Protein AF-A0AAD5GCU4-F1 (afdb_monomer_lite)

Radius of gyration: 44.2 Å; chains: 1; bounding box: 76×54×148 Å

Sequence (229 aa):
MEIEELKGKLQMENEEALKNVSVLQRQIDAKQKLELEIEELNGKLQRVKEEALKKVLELKSQLDAEQKLHMEIEELKGKLQGLHDMLQPGRTNIGVKRMGEIDSKALLEACKDKFDSEEAQIKALELCTLWQDKVNNPEWHPVKVVAVDGAHKEVIDENDELLKNLKAEWGNGVFDAVVTAFKEMNEYNPSGRYVTNELWNFRDNRKATLKEVISYILKTMQSLKRKRR

Secondary structure (DSSP, 8-state):
-HHHHHHHHHHHHHHHHHHHHHHHHHHHHHHHHHHHHHHHHHHHHHHHHHHHHHHHHHHHHHHHHHHHHHHHHHHHHHHHHHHHHHT-TTS-SEEEEEET---HHHHHHHHHTTS-TTHHHHHHHHHHHHHHHHHH-TT---EEEEEETTEEEEEE-TT-HHHHHHHHHHHHHHHHHHHHHHHHHHHH-TTT-S-EEEEEETTTTEEPPHHHHHHHHHHHHHHHHHHT-

Organism: Ambrosia artemisiifolia (NCBI:txid4212)

InterPro domains:
  IPR005379 Factor of DNA methylation 1-5/IDN2 , domain XH [PF03469] (97-227)
  IPR045177 Factor of DNA methylation 1-5/IDN2 [PTHR21596] (89-229)

pLDDT: mean 92.58, std 6.62, range [52.25, 98.06]

Foldseek 3Di:
DVVVVVVVVVVVVVVVVVVVVVVVVVVVVVVVVVVVVVVVVVVVVVVVVVVVVVVVVVVVVVVVVVVVVVVVVVVVVVVVVVLQVLQDPPVDQKHKDWALQFPLVLQLVLLVVPDPNVVSNVRSVVVSVVLLVLLLDLPRDQWDWDQDPNDTDTDGNPPPPVLVVCCVRRNDSRSVRSVRSSVRCCVPPNPRSGIDIFTARNVVGGGDDPVRSVVSVVVVVVVVVVVVD

Structure (mmCIF, N/CA/C/O backbone):
data_AF-A0AAD5GCU4-F1
#
_entry.id   AF-A0AAD5GCU4-F1
#
loop_
_atom_site.group_PDB
_atom_site.id
_atom_site.type_symbol
_atom_site.label_atom_id
_atom_site.label_alt_id
_atom_site.label_comp_id
_atom_site.label_asym_id
_atom_site.label_entity_id
_atom_site.label_seq_id
_atom_site.pdbx_PDB_ins_code
_atom_site.Cartn_x
_atom_site.Cartn_y
_atom_site.Cartn_z
_atom_site.occupancy
_atom_site.B_iso_or_equiv
_atom_site.auth_seq_id
_atom_site.auth_comp_id
_atom_site.auth_asym_id
_atom_site.auth_atom_id
_atom_site.pdbx_PDB_model_num
ATOM 1 N N . MET A 1 1 ? -43.039 15.535 108.898 1.00 62.81 1 MET A N 1
ATOM 2 C CA . MET A 1 1 ? -41.800 16.050 108.281 1.00 62.81 1 MET A CA 1
ATOM 3 C C . MET A 1 1 ? -41.236 15.039 107.284 1.00 62.81 1 MET A C 1
ATOM 5 O O . MET A 1 1 ? -41.194 15.355 106.111 1.00 62.81 1 MET A O 1
ATOM 9 N N . GLU A 1 2 ? -40.959 13.797 107.692 1.00 76.69 2 GLU A N 1
ATOM 10 C CA . GLU A 1 2 ? -40.376 12.742 106.830 1.00 76.69 2 GLU A CA 1
ATOM 11 C C . GLU A 1 2 ? -41.184 12.374 105.565 1.00 76.69 2 GLU A C 1
ATOM 13 O O . GLU A 1 2 ? -40.618 12.193 104.490 1.00 76.69 2 GLU A O 1
ATOM 18 N N . ILE A 1 3 ? -42.518 12.289 105.661 1.00 81.62 3 ILE A N 1
ATOM 19 C CA . ILE A 1 3 ? -43.374 11.878 104.529 1.00 81.62 3 ILE A CA 1
ATOM 20 C C . ILE A 1 3 ? -43.415 12.937 103.416 1.00 81.62 3 ILE A C 1
ATOM 22 O O . ILE A 1 3 ? -43.397 12.583 102.240 1.00 81.62 3 ILE A O 1
ATOM 26 N N . GLU A 1 4 ? -43.469 14.228 103.757 1.00 81.94 4 GLU A N 1
ATOM 27 C CA . GLU A 1 4 ? -43.470 15.309 102.756 1.00 81.94 4 GLU A CA 1
ATOM 28 C C . GLU A 1 4 ? -42.127 15.413 102.029 1.00 81.94 4 GLU A C 1
ATOM 30 O O . GLU A 1 4 ? -42.099 15.634 100.819 1.00 81.94 4 GLU A O 1
ATOM 35 N N . GLU A 1 5 ? -41.024 15.179 102.739 1.00 85.88 5 GLU A N 1
ATOM 36 C CA . GLU A 1 5 ? -39.676 15.205 102.171 1.00 85.88 5 GLU A CA 1
ATOM 37 C C . GLU A 1 5 ? -39.446 14.044 101.186 1.00 85.88 5 GLU A C 1
ATOM 39 O O . GLU A 1 5 ? -38.912 14.242 100.092 1.00 85.88 5 GLU A O 1
ATOM 44 N N . LEU A 1 6 ? -39.927 12.841 101.524 1.00 86.38 6 LEU A N 1
ATOM 45 C CA . LEU A 1 6 ? -39.941 11.691 100.612 1.00 86.38 6 LEU A CA 1
ATOM 46 C C . LEU A 1 6 ? -40.801 11.953 99.371 1.00 86.38 6 LEU A C 1
ATOM 48 O O . LEU A 1 6 ? -40.404 11.600 98.262 1.00 86.38 6 LEU A O 1
ATOM 52 N N . LYS A 1 7 ? -41.957 12.606 99.538 1.00 87.69 7 LYS A N 1
ATOM 53 C CA . LYS A 1 7 ? -42.866 12.933 98.432 1.00 87.69 7 LYS A CA 1
ATOM 54 C C . LYS A 1 7 ? -42.236 13.928 97.450 1.00 87.69 7 LYS A C 1
ATOM 56 O O . LYS A 1 7 ? -42.354 13.732 96.244 1.00 87.69 7 LYS A O 1
ATOM 61 N N . GLY A 1 8 ? -41.524 14.939 97.955 1.00 87.81 8 GLY A N 1
ATOM 62 C CA . GLY A 1 8 ? -40.783 15.902 97.133 1.00 87.81 8 GLY A CA 1
ATOM 63 C C . GLY A 1 8 ? -39.625 15.267 96.356 1.00 87.81 8 GLY A C 1
ATOM 64 O O . GLY A 1 8 ? -39.463 15.546 95.168 1.00 87.81 8 GLY A O 1
ATOM 65 N N . LYS A 1 9 ? -38.868 14.353 96.984 1.00 89.81 9 LYS A N 1
ATOM 66 C CA . LYS A 1 9 ? -37.814 13.579 96.298 1.00 89.81 9 LYS A CA 1
ATOM 67 C C . LYS A 1 9 ? -38.386 12.735 95.162 1.00 89.81 9 LYS A C 1
ATOM 69 O O . LYS A 1 9 ? -37.902 12.839 94.042 1.00 89.81 9 LYS A O 1
ATOM 74 N N . LEU A 1 10 ? -39.464 11.993 95.430 1.00 90.19 10 LEU A N 1
ATOM 75 C CA . LEU A 1 10 ? -40.140 11.162 94.428 1.00 90.19 10 LEU A CA 1
ATOM 76 C C . LEU A 1 10 ? -40.653 11.989 93.235 1.00 90.19 10 LEU A C 1
ATOM 78 O O . LEU A 1 10 ? -40.668 11.526 92.097 1.00 90.19 10 LEU A O 1
ATOM 82 N N . GLN A 1 11 ? -41.095 13.222 93.496 1.00 91.00 11 GLN A N 1
ATOM 83 C CA . GLN A 1 11 ? -41.621 14.122 92.475 1.00 91.00 11 GLN A CA 1
ATOM 84 C C . GLN A 1 11 ? -40.514 14.680 91.567 1.00 91.00 11 GLN A C 1
ATOM 86 O O . GLN A 1 11 ? -40.693 14.688 90.350 1.00 91.00 11 GLN A O 1
ATOM 91 N N . MET A 1 12 ? -39.360 15.068 92.127 1.00 90.50 12 MET A N 1
ATOM 92 C CA . MET A 1 12 ? -38.180 15.436 91.327 1.00 90.50 12 MET A CA 1
ATOM 93 C C . MET A 1 12 ? -37.668 14.261 90.492 1.00 90.50 12 MET A C 1
ATOM 95 O O . MET A 1 12 ? -37.367 14.435 89.314 1.00 90.50 12 MET A O 1
ATOM 99 N N . GLU A 1 13 ? -37.603 13.066 91.083 1.00 91.88 13 GLU A N 1
ATOM 100 C CA . GLU A 1 13 ? -37.126 11.855 90.405 1.00 91.88 13 GLU A CA 1
ATOM 101 C C . GLU A 1 13 ? -38.028 11.495 89.212 1.00 91.88 13 GLU A C 1
ATOM 103 O O . GLU A 1 13 ? -37.545 11.157 88.131 1.00 91.88 13 GLU A O 1
ATOM 108 N N . ASN A 1 14 ? -39.347 11.666 89.362 1.00 89.50 14 ASN A N 1
ATOM 109 C CA . ASN A 1 14 ? -40.302 11.513 88.265 1.00 89.50 14 ASN A CA 1
ATOM 110 C C . ASN A 1 14 ? -40.133 12.573 87.164 1.00 89.50 14 ASN A C 1
ATOM 112 O O . ASN A 1 14 ? -40.213 12.230 85.985 1.00 89.50 14 ASN A O 1
ATOM 116 N N . GLU A 1 15 ? -39.907 13.846 87.504 1.00 92.50 15 GLU A N 1
ATOM 117 C CA . GLU A 1 15 ? -39.652 14.898 86.504 1.00 92.50 15 GLU A CA 1
ATOM 118 C C . GLU A 1 15 ? -38.350 14.662 85.727 1.00 92.50 15 GLU A C 1
ATOM 120 O O . GLU A 1 15 ? -38.295 14.874 84.510 1.00 92.50 15 GLU A O 1
ATOM 125 N N . GLU A 1 16 ? -37.307 14.191 86.411 1.00 94.12 16 GLU A N 1
ATOM 126 C CA . GLU A 1 16 ? -36.032 13.827 85.796 1.00 94.12 16 GLU A CA 1
ATOM 127 C C . GLU A 1 16 ? -36.186 12.609 84.876 1.00 94.12 16 GLU A C 1
ATOM 129 O O . GLU A 1 16 ? -35.746 12.642 83.721 1.00 94.12 16 GLU A O 1
ATOM 134 N N . ALA A 1 17 ? -36.904 11.574 85.325 1.00 93.62 17 ALA A N 1
ATOM 135 C CA . ALA A 1 17 ? -37.244 10.419 84.500 1.00 93.62 17 ALA A CA 1
ATOM 136 C C . ALA A 1 17 ? -38.039 10.825 83.246 1.00 93.62 17 ALA A C 1
ATOM 138 O O . ALA A 1 17 ? -37.731 10.360 82.146 1.00 93.62 17 ALA A O 1
ATOM 139 N N . LEU A 1 18 ? -39.005 11.744 83.371 1.00 93.31 18 LEU A N 1
ATOM 140 C CA . LEU A 1 18 ? -39.799 12.236 82.241 1.00 93.31 18 LEU A CA 1
ATOM 141 C C . LEU A 1 18 ? -38.933 12.979 81.210 1.00 93.31 18 LEU A C 1
ATOM 143 O O . LEU A 1 18 ? -39.076 12.771 80.000 1.00 93.31 18 LEU A O 1
ATOM 147 N N . LYS A 1 19 ? -37.993 13.816 81.677 1.00 93.31 19 LYS A N 1
ATOM 148 C CA . LYS A 1 19 ? -37.006 14.474 80.806 1.00 93.31 19 LYS A CA 1
ATOM 149 C C . LYS A 1 19 ? -36.136 13.450 80.084 1.00 93.31 19 LYS A C 1
ATOM 151 O O . LYS A 1 19 ? -35.977 13.563 78.867 1.00 93.31 19 LYS A O 1
ATOM 156 N N . ASN A 1 20 ? -35.640 12.438 80.790 1.00 93.88 20 ASN A N 1
ATOM 157 C CA . ASN A 1 20 ? -34.807 11.387 80.203 1.00 93.88 20 ASN A CA 1
ATOM 158 C C . ASN A 1 20 ? -35.554 10.593 79.124 1.00 93.88 20 ASN A C 1
ATOM 160 O O . ASN A 1 20 ? -35.013 10.388 78.037 1.00 93.88 20 ASN A O 1
ATOM 164 N N . VAL A 1 21 ? -36.819 10.236 79.365 1.00 95.00 21 VAL A N 1
ATOM 165 C CA . VAL A 1 21 ? -37.675 9.586 78.357 1.00 95.00 21 VAL A CA 1
ATOM 166 C C . V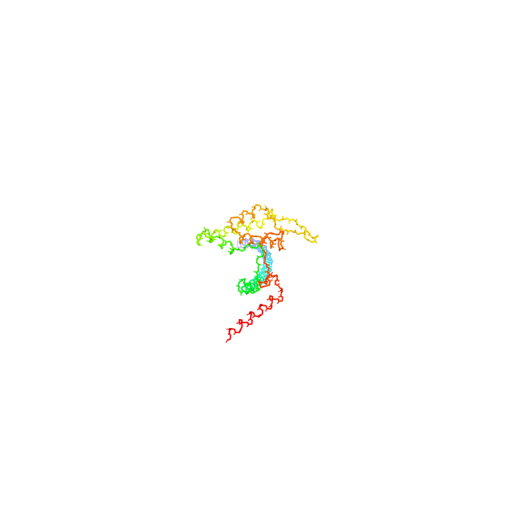AL A 1 21 ? -37.826 10.466 77.112 1.00 95.00 21 VAL A C 1
ATOM 168 O O . VAL A 1 21 ? -37.678 9.976 75.994 1.00 95.00 21 VAL A O 1
ATOM 171 N N . SER A 1 22 ? -38.039 11.777 77.280 1.00 94.25 22 SER A N 1
ATOM 172 C CA . SER A 1 22 ? -38.156 12.704 76.142 1.00 94.25 22 SER A CA 1
ATOM 173 C C . SER A 1 22 ? -36.873 12.796 75.300 1.00 94.25 22 SER A C 1
ATOM 175 O O . SER A 1 22 ? -36.939 12.897 74.073 1.00 94.25 22 SER A O 1
ATOM 177 N N . VAL A 1 23 ? -35.700 12.735 75.942 1.00 95.38 23 VAL A N 1
ATOM 178 C CA . VAL A 1 23 ? -34.394 12.759 75.266 1.00 95.38 23 VAL A CA 1
ATOM 179 C C . VAL A 1 23 ? -34.158 11.451 74.517 1.00 95.38 23 VAL A C 1
ATOM 181 O O . VAL A 1 23 ? -33.773 11.487 73.348 1.00 95.38 23 VAL A O 1
ATOM 184 N N . LEU A 1 24 ? -34.436 10.311 75.157 1.00 95.19 24 LEU A N 1
ATOM 185 C CA . LEU A 1 24 ? -34.317 8.990 74.539 1.00 95.19 24 LEU A CA 1
ATOM 186 C C . LEU A 1 24 ? -35.231 8.857 73.316 1.00 95.19 24 LEU A C 1
ATOM 188 O O . LEU A 1 24 ? -34.786 8.348 72.290 1.00 95.19 24 LEU A O 1
ATOM 192 N N . GLN A 1 25 ? -36.459 9.384 73.371 1.00 94.25 25 GLN A N 1
ATOM 193 C CA . GLN A 1 25 ? -37.363 9.372 72.218 1.00 94.25 25 GLN A CA 1
ATOM 194 C C . GLN A 1 25 ? -36.770 10.127 71.019 1.00 94.25 25 GLN A C 1
ATOM 196 O O . GLN A 1 25 ? -36.729 9.592 69.916 1.00 94.25 25 GLN A O 1
ATOM 201 N N . ARG A 1 26 ? -36.212 11.328 71.235 1.00 94.69 26 ARG A N 1
ATOM 202 C CA . ARG A 1 26 ? -35.545 12.085 70.157 1.00 94.69 26 ARG A CA 1
ATOM 203 C C . ARG A 1 26 ? -34.338 11.345 69.581 1.00 94.69 26 ARG A C 1
ATOM 205 O O . ARG A 1 26 ? -34.087 11.433 68.382 1.00 94.69 26 ARG A O 1
ATOM 212 N N . GLN A 1 27 ? -33.578 10.641 70.422 1.00 95.12 27 GLN A N 1
ATOM 213 C CA . GLN A 1 27 ? -32.449 9.824 69.968 1.00 95.12 27 GLN A CA 1
ATOM 214 C C . GLN A 1 27 ? -32.913 8.631 69.123 1.00 95.12 27 GLN A C 1
ATOM 216 O O . GLN A 1 27 ? -32.273 8.328 68.116 1.00 95.12 27 GLN A O 1
ATOM 221 N N . ILE A 1 28 ? -34.025 7.985 69.492 1.00 95.94 28 ILE A N 1
ATOM 222 C CA . ILE A 1 28 ? -34.634 6.901 68.708 1.00 95.94 28 ILE A CA 1
ATOM 223 C C . ILE A 1 28 ? -35.076 7.418 67.336 1.00 95.94 28 ILE A C 1
ATOM 225 O O . ILE A 1 28 ? -34.698 6.824 66.327 1.00 95.94 28 ILE A O 1
ATOM 229 N N . ASP A 1 29 ? -35.786 8.546 67.280 1.00 95.12 29 ASP A N 1
ATOM 230 C CA . ASP A 1 29 ? -36.262 9.124 66.016 1.00 95.12 29 ASP A CA 1
ATOM 231 C C . ASP A 1 29 ? -35.084 9.514 65.098 1.00 95.12 29 ASP A C 1
ATOM 233 O O . ASP A 1 29 ? -35.091 9.248 63.893 1.00 95.12 29 ASP A O 1
ATOM 237 N N . ALA A 1 30 ? -34.023 10.103 65.669 1.00 95.50 30 ALA A N 1
ATOM 238 C CA . ALA A 1 30 ? -32.804 10.438 64.932 1.00 95.50 30 ALA A CA 1
ATOM 239 C C . ALA A 1 30 ? -32.083 9.188 64.401 1.00 95.50 30 ALA A C 1
ATOM 241 O O . ALA A 1 30 ? -31.617 9.184 63.260 1.00 95.50 30 ALA A O 1
ATOM 242 N N . LYS A 1 31 ? -32.020 8.117 65.203 1.00 96.06 31 LYS A N 1
ATOM 243 C CA . LYS A 1 31 ? -31.438 6.833 64.797 1.00 96.06 31 LYS A CA 1
ATOM 244 C C . LYS A 1 31 ? -32.227 6.202 63.647 1.00 96.06 31 LYS A C 1
ATOM 246 O O . LYS A 1 31 ? -31.616 5.804 62.662 1.00 96.06 31 LYS A O 1
ATOM 251 N N . GLN A 1 32 ? -33.557 6.179 63.731 1.00 95.69 32 GLN A N 1
ATOM 252 C CA . GLN A 1 32 ? -34.420 5.658 62.662 1.00 95.69 32 GLN A CA 1
ATOM 253 C C . GLN A 1 32 ? -34.241 6.435 61.352 1.00 95.69 32 GLN A C 1
ATOM 255 O O . GLN A 1 32 ? -34.192 5.844 60.275 1.00 95.69 32 GLN A O 1
ATOM 260 N N . LYS A 1 33 ? -34.086 7.764 61.431 1.00 96.50 33 LYS A N 1
ATOM 261 C CA . LYS A 1 33 ? -33.810 8.591 60.250 1.00 96.50 33 LYS A CA 1
ATOM 262 C C . LYS A 1 33 ? -32.474 8.229 59.590 1.00 96.50 33 LYS A C 1
ATOM 264 O O . LYS A 1 33 ? -32.419 8.123 58.369 1.00 96.50 33 LYS A O 1
ATOM 269 N N . LEU A 1 34 ? -31.423 8.027 60.386 1.00 96.31 34 LEU A N 1
ATOM 270 C CA . LEU A 1 34 ? -30.114 7.602 59.878 1.00 96.31 34 LEU A CA 1
ATOM 271 C C . LEU A 1 34 ? -30.161 6.195 59.268 1.00 96.31 34 LEU A C 1
ATOM 273 O O . LEU A 1 34 ? -29.540 5.967 58.236 1.00 96.31 34 LEU A O 1
ATOM 277 N N . GLU A 1 35 ? -30.912 5.265 59.865 1.00 95.19 35 GLU A N 1
ATOM 278 C CA . GLU A 1 35 ? -31.098 3.912 59.319 1.00 95.19 35 GLU A CA 1
ATOM 279 C C . GLU A 1 35 ? -31.737 3.945 57.920 1.00 95.19 35 GLU A C 1
ATOM 281 O O . GLU A 1 35 ? -31.257 3.261 57.017 1.00 95.19 35 GLU A O 1
ATOM 286 N N . LEU A 1 36 ? -32.745 4.799 57.699 1.00 96.00 36 LEU A N 1
ATOM 287 C CA . LEU A 1 36 ? -33.355 4.984 56.375 1.00 96.00 36 LEU A CA 1
ATOM 288 C C . LEU A 1 36 ? -32.377 5.570 55.344 1.00 96.00 36 LEU A C 1
ATOM 290 O O . LEU A 1 36 ? -32.360 5.136 54.193 1.00 96.00 36 LEU A O 1
ATOM 294 N N . GLU A 1 37 ? -31.550 6.539 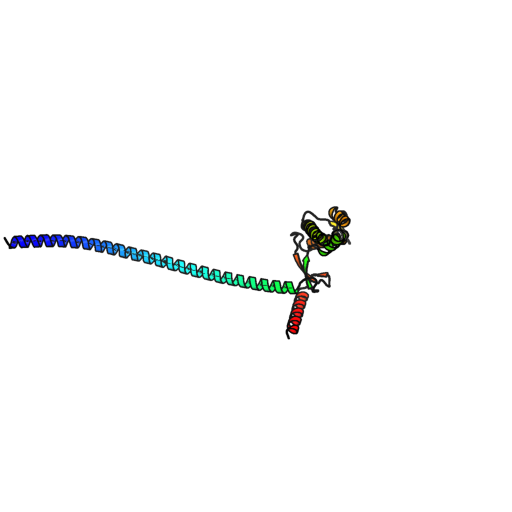55.744 1.00 96.94 37 GLU A N 1
ATOM 295 C CA . GLU A 1 37 ? -30.548 7.144 54.857 1.00 96.94 37 GLU A CA 1
ATOM 296 C C . GLU A 1 37 ? -29.444 6.141 54.480 1.00 96.94 37 GLU A C 1
ATOM 298 O O . GLU A 1 37 ? -29.016 6.089 53.324 1.00 96.94 37 GLU A O 1
ATOM 303 N N . ILE A 1 38 ? -29.033 5.283 55.422 1.00 96.69 38 ILE A N 1
ATOM 304 C CA . ILE A 1 38 ? -28.099 4.177 55.170 1.00 96.69 38 ILE A CA 1
ATOM 305 C C . ILE A 1 38 ? -28.688 3.186 54.157 1.00 96.69 38 ILE A C 1
ATOM 307 O O . ILE A 1 38 ? -27.991 2.789 53.222 1.00 96.69 38 ILE A O 1
ATOM 311 N N . GLU A 1 39 ? -29.961 2.809 54.306 1.00 96.44 39 GLU A N 1
ATOM 312 C CA . GLU A 1 39 ? -30.658 1.913 53.373 1.00 96.44 39 GLU A CA 1
ATOM 313 C C . GLU A 1 39 ? -30.690 2.507 51.951 1.00 96.44 39 GLU A C 1
ATOM 315 O O . GLU A 1 39 ? -30.355 1.835 50.970 1.00 96.44 39 GLU A O 1
ATOM 320 N N . GLU A 1 40 ? -31.015 3.801 51.831 1.00 97.00 40 GLU A N 1
ATOM 321 C CA . GLU A 1 40 ? -31.054 4.499 50.543 1.00 97.00 40 GLU A CA 1
ATOM 322 C C . GLU A 1 40 ? -29.666 4.573 49.885 1.00 97.00 40 GLU A C 1
ATOM 324 O O . GLU A 1 40 ? -29.522 4.295 48.687 1.00 97.00 40 GLU A O 1
ATOM 329 N N . LEU A 1 41 ? -28.632 4.926 50.656 1.00 97.06 41 LEU A N 1
ATOM 330 C CA . LEU A 1 41 ? -27.252 4.991 50.169 1.00 97.06 41 LEU A CA 1
ATOM 331 C C . LEU A 1 41 ? -26.737 3.616 49.737 1.00 97.06 41 LEU A C 1
ATOM 333 O O . LEU A 1 41 ? -26.110 3.515 48.680 1.00 97.06 41 LEU A O 1
ATOM 337 N N . ASN A 1 42 ? -27.050 2.557 50.486 1.00 96.38 42 ASN A N 1
ATOM 338 C CA . ASN A 1 42 ? -26.710 1.184 50.112 1.00 96.38 42 ASN A CA 1
ATOM 339 C C . ASN A 1 42 ? -27.390 0.773 48.800 1.00 96.38 42 ASN A C 1
ATOM 341 O O . ASN A 1 42 ? -26.741 0.202 47.921 1.00 96.38 42 ASN A O 1
ATOM 345 N N . GLY A 1 43 ? -28.666 1.129 48.619 1.00 97.19 43 GLY A N 1
ATOM 346 C CA . GLY A 1 43 ? -29.386 0.892 47.367 1.00 97.19 43 GLY A CA 1
ATOM 347 C C . GLY A 1 43 ? -28.757 1.619 46.174 1.00 97.19 43 GLY A C 1
ATOM 348 O O . GLY A 1 43 ? -28.581 1.027 45.106 1.00 97.19 43 GLY A O 1
ATOM 349 N N . LYS A 1 44 ? -28.364 2.888 46.348 1.00 96.94 44 LYS A N 1
ATOM 350 C CA . LYS A 1 44 ? -27.656 3.662 45.310 1.00 96.94 44 LYS A CA 1
ATOM 351 C C . LYS A 1 44 ? -26.293 3.053 44.983 1.00 96.94 44 LYS A C 1
ATOM 353 O O . LYS A 1 44 ? -25.974 2.883 43.807 1.00 96.94 44 LYS A O 1
ATOM 358 N N . LEU A 1 45 ? -25.518 2.688 46.004 1.00 96.75 45 LEU A N 1
ATOM 359 C CA . LEU A 1 45 ? -24.204 2.067 45.842 1.00 96.75 45 LEU A CA 1
ATOM 360 C C . LEU A 1 45 ? -24.297 0.750 45.062 1.00 96.75 45 LEU A C 1
ATOM 362 O O . LEU A 1 45 ? -23.490 0.508 44.163 1.00 96.75 45 LEU A O 1
ATOM 366 N N . GLN A 1 46 ? -25.304 -0.071 45.363 1.00 96.69 46 GLN A N 1
ATOM 367 C CA . GLN A 1 46 ? -25.523 -1.342 44.681 1.00 96.69 46 GLN A CA 1
ATOM 368 C C . GLN A 1 46 ? -25.841 -1.148 43.190 1.00 96.69 46 GLN A C 1
ATOM 370 O O . GLN A 1 46 ? -25.235 -1.816 42.353 1.00 96.69 46 GLN A O 1
ATOM 375 N N . ARG A 1 47 ? -26.701 -0.180 42.839 1.00 96.69 47 ARG A N 1
ATOM 376 C CA . ARG A 1 47 ? -27.006 0.145 41.429 1.00 96.69 47 ARG A CA 1
ATOM 377 C C . ARG A 1 47 ? -25.765 0.598 40.663 1.00 96.69 47 ARG A C 1
ATOM 379 O O . ARG A 1 47 ? -25.485 0.079 39.586 1.00 96.69 47 ARG A O 1
ATOM 386 N N . VAL A 1 48 ? -24.985 1.512 41.245 1.00 97.38 48 VAL A N 1
ATOM 387 C CA . VAL A 1 48 ? -23.738 2.002 40.629 1.00 97.38 48 VAL A CA 1
ATOM 388 C C . VAL A 1 48 ? -22.747 0.856 40.416 1.00 97.38 48 VAL A C 1
ATOM 390 O O . VAL A 1 48 ? -22.110 0.773 39.367 1.00 97.38 48 VAL A O 1
ATOM 393 N N . LYS A 1 49 ? -22.634 -0.061 41.383 1.00 96.88 49 LYS A N 1
ATOM 394 C CA . LYS A 1 49 ? -21.762 -1.236 41.278 1.00 96.88 49 LYS A CA 1
ATOM 395 C C . LYS A 1 49 ? -22.185 -2.171 40.141 1.00 96.88 49 LYS A C 1
ATOM 397 O O . LYS A 1 49 ? -21.324 -2.658 39.410 1.00 96.88 49 LYS A O 1
ATOM 402 N N . GLU A 1 50 ? -23.483 -2.417 39.981 1.00 97.25 50 GLU A N 1
ATOM 403 C CA . GLU A 1 50 ? -24.027 -3.268 38.915 1.00 97.25 50 GLU A CA 1
ATOM 404 C C . GLU A 1 50 ? -23.822 -2.652 37.525 1.00 97.25 50 GLU A C 1
ATOM 406 O O . GLU A 1 50 ? -23.378 -3.340 36.601 1.00 97.25 50 GLU A O 1
ATOM 411 N N . GLU A 1 51 ? -24.063 -1.348 37.381 1.00 97.31 51 GLU A N 1
ATOM 412 C CA . GLU A 1 51 ? -23.816 -0.618 36.133 1.00 97.31 51 GLU A CA 1
ATOM 413 C C . GLU A 1 51 ? -22.327 -0.592 35.768 1.00 97.31 51 GLU A C 1
ATOM 415 O O . GLU A 1 51 ? -21.962 -0.879 34.623 1.00 97.31 51 GLU A O 1
ATOM 420 N N . ALA A 1 52 ? -21.452 -0.325 36.744 1.00 97.19 52 ALA A N 1
ATOM 421 C CA . ALA A 1 52 ? -20.007 -0.355 36.547 1.00 97.19 52 ALA A CA 1
ATOM 422 C C . ALA A 1 52 ? -19.525 -1.752 36.133 1.00 97.19 52 ALA A C 1
ATOM 424 O O . ALA A 1 52 ? -18.742 -1.878 35.191 1.00 97.19 52 ALA A O 1
ATOM 425 N N . LEU A 1 53 ? -20.031 -2.812 36.777 1.00 97.62 53 LEU A N 1
ATOM 426 C CA . LEU A 1 53 ? -19.690 -4.190 36.425 1.00 97.62 53 LEU A CA 1
ATOM 427 C C . LEU A 1 53 ? -20.134 -4.529 34.999 1.00 97.62 53 LEU A C 1
ATOM 429 O O . LEU A 1 53 ? -19.350 -5.084 34.227 1.00 97.62 53 LEU A O 1
ATOM 433 N N . LYS A 1 54 ? -21.360 -4.148 34.622 1.00 97.62 54 LYS A N 1
ATOM 434 C CA . LYS A 1 54 ? -21.861 -4.325 33.254 1.00 97.62 54 LYS A CA 1
ATOM 435 C C . LYS A 1 54 ? -20.957 -3.617 32.245 1.00 97.62 54 LYS A C 1
ATOM 437 O O . LYS A 1 54 ? -20.626 -4.202 31.214 1.00 97.62 54 LYS A O 1
ATOM 442 N N . LYS A 1 55 ? -20.515 -2.393 32.555 1.00 97.75 55 LYS A N 1
ATOM 443 C CA . LYS A 1 55 ? -19.626 -1.638 31.668 1.00 97.75 55 LYS A CA 1
ATOM 444 C C . LYS A 1 55 ? -18.246 -2.276 31.540 1.00 97.75 55 LYS A C 1
ATOM 446 O O . LYS A 1 55 ? -17.717 -2.352 30.436 1.00 97.75 55 LYS A O 1
ATOM 451 N N . VAL A 1 56 ? -17.682 -2.773 32.640 1.00 97.88 56 VAL A N 1
ATOM 452 C CA . VAL A 1 56 ? -16.399 -3.493 32.629 1.00 97.88 56 VAL A CA 1
ATOM 453 C C . VAL A 1 56 ? -16.485 -4.755 31.769 1.00 97.88 56 VAL A C 1
ATOM 455 O O . VAL A 1 56 ? -15.581 -5.004 30.977 1.00 97.88 56 VAL A O 1
ATOM 458 N N . LEU A 1 57 ? -17.573 -5.524 31.872 1.00 97.62 57 LEU A N 1
ATOM 459 C CA . LEU A 1 57 ? -17.775 -6.722 31.050 1.00 97.62 57 LEU A CA 1
ATOM 460 C C . LEU A 1 57 ? -17.912 -6.387 29.559 1.00 97.62 57 LEU A C 1
ATOM 462 O O . LEU A 1 57 ? -17.323 -7.068 28.722 1.00 97.62 57 LEU A O 1
ATOM 466 N N . GLU A 1 58 ? -18.641 -5.319 29.228 1.00 97.94 58 GLU A N 1
ATOM 467 C CA . GLU A 1 58 ? -18.764 -4.839 27.849 1.00 97.94 58 GLU A CA 1
ATOM 468 C C . GLU A 1 58 ? -17.401 -4.423 27.277 1.00 97.94 58 GLU A C 1
ATOM 470 O O . GLU A 1 58 ? -17.012 -4.891 26.207 1.00 97.94 58 GLU A O 1
ATOM 475 N N . LEU A 1 59 ? -16.643 -3.603 28.013 1.00 97.94 59 LEU A N 1
ATOM 476 C CA . LEU A 1 59 ? -15.302 -3.173 27.607 1.00 97.94 59 LEU A CA 1
ATOM 477 C C . LEU A 1 59 ? -14.343 -4.357 27.467 1.00 97.94 59 LEU A C 1
ATOM 479 O O . LEU A 1 59 ? -13.549 -4.397 26.530 1.00 97.94 59 LEU A O 1
ATOM 483 N N . LYS A 1 60 ? -14.436 -5.347 28.360 1.00 97.56 60 LYS A N 1
ATOM 484 C CA . LYS A 1 60 ? -13.629 -6.565 28.274 1.00 97.56 60 LYS A CA 1
ATOM 485 C C . LYS A 1 60 ? -13.931 -7.340 26.990 1.00 97.56 60 LYS A C 1
ATOM 487 O O . LYS A 1 60 ? -13.002 -7.712 26.282 1.00 97.56 60 LYS A O 1
ATOM 492 N N . SER A 1 61 ? -15.210 -7.508 26.651 1.00 97.25 61 SER A N 1
ATOM 493 C CA . SER A 1 61 ? -15.611 -8.163 25.403 1.00 97.25 61 SER A CA 1
ATOM 494 C C . SER A 1 61 ? -15.142 -7.401 24.159 1.00 97.25 61 SER A C 1
ATOM 496 O O . SER A 1 61 ? -14.777 -8.035 23.170 1.00 97.25 61 SER A O 1
ATOM 498 N N . GLN A 1 62 ? -15.165 -6.064 24.184 1.00 97.75 62 GLN A N 1
ATOM 499 C CA . GLN A 1 62 ? -14.662 -5.237 23.080 1.00 97.75 62 GLN A CA 1
ATOM 500 C C . GLN A 1 62 ? -13.148 -5.396 22.912 1.00 97.75 62 GLN A C 1
ATOM 502 O O . GLN A 1 62 ? -12.680 -5.626 21.798 1.00 97.75 62 GLN A O 1
ATOM 507 N N . LEU A 1 63 ? -12.402 -5.357 24.018 1.00 97.62 63 LEU A N 1
ATOM 508 C CA . LEU A 1 63 ? -10.954 -5.547 24.014 1.00 97.62 63 LEU A CA 1
ATOM 509 C C . LEU A 1 63 ? -10.560 -6.929 23.475 1.00 97.62 63 LEU A C 1
ATOM 511 O O . LEU A 1 63 ? -9.634 -7.036 22.677 1.00 97.62 63 LEU A O 1
ATOM 515 N N . ASP A 1 64 ? -11.276 -7.984 23.868 1.00 97.25 64 ASP A N 1
ATOM 516 C CA . ASP A 1 64 ? -11.003 -9.342 23.385 1.00 97.25 64 ASP A CA 1
ATOM 517 C C . ASP A 1 64 ? -11.244 -9.461 21.864 1.00 97.25 64 ASP A C 1
ATOM 519 O O . ASP A 1 64 ? -10.487 -10.132 21.155 1.00 97.25 64 ASP A O 1
ATOM 523 N N . ALA A 1 65 ? -12.261 -8.771 21.331 1.00 97.44 65 ALA A N 1
ATOM 524 C CA . ALA A 1 65 ? -12.513 -8.706 19.891 1.00 97.44 65 ALA A CA 1
ATOM 525 C C . ALA A 1 65 ? -11.418 -7.926 19.142 1.00 97.44 65 ALA A C 1
ATOM 527 O O . ALA A 1 65 ? -10.956 -8.372 18.089 1.00 97.44 65 ALA A O 1
ATOM 528 N N . GLU A 1 66 ? -10.968 -6.798 19.694 1.00 97.38 66 GLU A N 1
ATOM 529 C CA . GLU A 1 66 ? -9.883 -5.990 19.129 1.00 97.38 66 GLU A CA 1
ATOM 530 C C . GLU A 1 66 ? -8.563 -6.771 19.088 1.00 97.38 66 GLU A C 1
ATOM 532 O O . GLU A 1 66 ? -7.898 -6.822 18.052 1.00 97.38 66 GLU A O 1
ATOM 537 N N . GLN A 1 67 ? -8.221 -7.466 20.177 1.00 96.88 67 GLN A N 1
ATOM 538 C CA . GLN A 1 67 ? -7.033 -8.319 20.243 1.00 96.88 67 GLN A CA 1
ATOM 539 C C . GLN A 1 67 ? -7.076 -9.444 19.206 1.00 96.88 67 GLN A C 1
ATOM 541 O O . GLN A 1 67 ? -6.062 -9.741 18.571 1.00 96.88 67 GLN A O 1
ATOM 546 N N . LYS A 1 68 ? -8.249 -10.050 18.990 1.00 97.38 68 LYS A N 1
ATOM 547 C CA . LYS A 1 68 ? -8.427 -11.079 17.961 1.00 97.38 68 LYS A CA 1
ATOM 548 C C . LYS A 1 68 ? -8.162 -10.534 16.557 1.00 97.38 68 LYS A C 1
ATOM 550 O O . LYS A 1 68 ? -7.424 -11.161 15.800 1.00 97.38 68 LYS A O 1
ATOM 555 N N . LEU A 1 69 ? -8.725 -9.371 16.231 1.00 97.44 69 LEU A N 1
ATOM 556 C CA . LEU A 1 69 ? -8.490 -8.714 14.943 1.00 97.44 69 LEU A CA 1
ATOM 557 C C . LEU A 1 69 ? -7.018 -8.331 14.767 1.00 97.44 69 LEU A C 1
ATOM 559 O O . LEU A 1 69 ? -6.456 -8.533 13.693 1.00 97.44 69 LEU A O 1
ATOM 563 N N . HIS A 1 70 ? -6.373 -7.832 15.822 1.00 96.75 70 HIS A N 1
ATOM 564 C CA . HIS A 1 70 ? -4.955 -7.489 15.784 1.00 96.75 70 HIS A CA 1
ATOM 565 C C . HIS A 1 70 ? -4.075 -8.706 15.457 1.00 96.75 70 HIS A C 1
ATOM 567 O O . HIS A 1 70 ? -3.214 -8.623 14.583 1.00 96.75 70 HIS A O 1
ATOM 573 N N . MET A 1 71 ? -4.329 -9.858 16.090 1.00 97.25 71 MET A N 1
ATOM 574 C CA . MET A 1 71 ? -3.604 -11.098 15.782 1.00 97.25 71 MET A CA 1
ATOM 575 C C . MET A 1 71 ? -3.802 -11.547 14.328 1.00 97.25 71 MET A C 1
ATOM 577 O O . MET A 1 71 ? -2.838 -11.950 13.679 1.00 97.25 71 MET A O 1
ATOM 581 N N . GLU A 1 72 ? -5.026 -11.454 13.801 1.00 97.06 72 GLU A N 1
ATOM 582 C CA . GLU A 1 72 ? -5.321 -11.811 12.408 1.00 97.06 72 GLU A CA 1
ATOM 583 C C . GLU A 1 72 ? -4.589 -10.893 11.417 1.00 97.06 72 GLU A C 1
ATOM 585 O O . GLU A 1 72 ? -4.019 -11.366 10.431 1.00 97.06 72 GLU A O 1
ATOM 590 N N . ILE A 1 73 ? -4.528 -9.589 11.707 1.00 97.56 73 ILE A N 1
ATOM 591 C CA . ILE A 1 73 ? -3.766 -8.620 10.909 1.00 97.56 73 ILE A CA 1
ATOM 592 C C . ILE A 1 73 ? -2.279 -8.982 10.887 1.00 97.56 73 ILE A C 1
ATOM 594 O O . ILE A 1 73 ? -1.677 -9.004 9.812 1.00 97.56 73 ILE A O 1
ATOM 598 N N . GLU A 1 74 ? -1.680 -9.279 12.040 1.00 96.25 74 GLU A N 1
ATOM 599 C CA . GLU A 1 74 ? -0.260 -9.644 12.111 1.00 96.25 74 GLU A CA 1
ATOM 600 C C . GLU A 1 74 ? 0.032 -10.975 11.399 1.00 96.25 74 GLU A C 1
ATOM 602 O O . GLU A 1 74 ? 1.028 -11.092 10.678 1.00 96.25 74 GLU A O 1
ATOM 607 N N . GLU A 1 75 ? -0.869 -11.956 11.491 1.00 95.88 75 GLU A N 1
ATOM 608 C CA . GLU A 1 75 ? -0.750 -13.207 10.737 1.00 95.88 75 GLU A CA 1
ATOM 609 C C . GLU A 1 75 ? -0.806 -12.964 9.218 1.00 95.88 75 GLU A C 1
ATOM 611 O O . GLU A 1 75 ? 0.012 -13.502 8.460 1.00 95.88 75 GLU A O 1
ATOM 616 N N . LEU A 1 76 ? -1.747 -12.135 8.753 1.00 96.06 76 LEU A N 1
ATOM 617 C CA . LEU A 1 76 ? -1.879 -11.783 7.338 1.00 96.06 76 LEU A CA 1
ATOM 618 C C . LEU A 1 76 ? -0.668 -10.998 6.826 1.00 96.06 76 LEU A C 1
ATOM 620 O O . LEU A 1 76 ? -0.178 -11.300 5.736 1.00 96.06 76 LEU A O 1
ATOM 624 N N . LYS A 1 77 ? -0.138 -10.055 7.613 1.00 93.12 77 LYS A N 1
ATOM 625 C CA . LYS A 1 77 ? 1.112 -9.347 7.292 1.00 93.12 77 LYS A CA 1
ATOM 626 C C . LYS A 1 77 ? 2.278 -10.320 7.133 1.00 93.12 77 LYS A C 1
ATOM 628 O O . LYS A 1 77 ? 2.999 -10.241 6.140 1.00 93.12 77 LYS A O 1
ATOM 633 N N . GLY A 1 78 ? 2.421 -11.283 8.047 1.00 93.50 78 GLY A N 1
ATOM 634 C CA . GLY A 1 78 ? 3.450 -12.321 7.950 1.00 93.50 78 GLY A CA 1
ATOM 635 C C . GLY A 1 78 ? 3.320 -13.171 6.680 1.00 93.50 78 GLY A C 1
ATOM 636 O O . GLY A 1 78 ? 4.309 -13.416 5.985 1.00 93.50 78 GLY A O 1
ATOM 637 N N . LYS A 1 79 ? 2.093 -13.575 6.319 1.00 91.00 79 LYS A N 1
ATOM 638 C CA . LYS A 1 79 ? 1.821 -14.313 5.069 1.00 91.00 79 LYS A CA 1
ATOM 639 C C . LYS A 1 79 ? 2.137 -13.480 3.825 1.00 91.00 79 LYS A C 1
ATOM 641 O O . LYS A 1 79 ? 2.738 -14.005 2.888 1.00 91.00 79 LYS A O 1
ATOM 646 N N . LEU A 1 80 ? 1.759 -12.200 3.815 1.00 88.38 80 LEU A N 1
ATOM 647 C CA . LEU A 1 80 ? 2.055 -11.275 2.718 1.00 88.38 80 LEU A CA 1
ATOM 648 C C . LEU A 1 80 ? 3.560 -11.072 2.542 1.00 88.38 80 LEU A C 1
ATOM 650 O O . LEU A 1 80 ? 4.040 -11.145 1.412 1.00 88.38 80 LEU A O 1
ATOM 654 N N . GLN A 1 81 ? 4.307 -10.904 3.636 1.00 87.88 81 GLN A N 1
ATOM 655 C CA . GLN A 1 81 ? 5.765 -10.799 3.582 1.00 87.88 81 GLN A CA 1
ATOM 656 C C . GLN A 1 81 ? 6.394 -12.072 3.005 1.00 87.88 81 GLN A C 1
ATOM 658 O O . GLN A 1 81 ? 7.210 -11.996 2.090 1.00 87.88 81 GLN A O 1
ATOM 663 N N . GLY A 1 82 ? 5.956 -13.251 3.464 1.00 87.19 82 GLY A N 1
ATOM 664 C CA . GLY A 1 82 ? 6.443 -14.524 2.931 1.00 87.19 82 GLY A CA 1
ATOM 665 C C . GLY A 1 82 ? 6.176 -14.688 1.430 1.00 87.19 82 GLY A C 1
ATOM 666 O O . GLY A 1 82 ? 7.034 -15.184 0.700 1.00 87.19 82 GLY A O 1
ATOM 667 N N . LEU A 1 83 ? 5.016 -14.236 0.943 1.00 85.62 83 LEU A N 1
ATOM 668 C CA . LEU A 1 83 ? 4.715 -14.210 -0.492 1.00 85.62 83 LEU A CA 1
ATOM 669 C C . LEU A 1 83 ? 5.591 -13.207 -1.248 1.00 85.62 83 LEU A C 1
ATOM 671 O O . LEU A 1 83 ? 6.084 -13.537 -2.326 1.00 85.62 83 LEU A O 1
ATOM 675 N N . HIS A 1 84 ? 5.801 -12.014 -0.692 1.00 84.88 84 HIS A N 1
ATOM 676 C CA . HIS A 1 84 ? 6.657 -10.992 -1.287 1.00 84.88 84 HIS A CA 1
ATOM 677 C C . HIS A 1 84 ? 8.094 -11.498 -1.463 1.00 84.88 84 HIS A C 1
ATOM 679 O O . HIS A 1 84 ? 8.645 -11.404 -2.559 1.00 84.88 84 HIS A O 1
ATOM 685 N N . ASP A 1 85 ? 8.660 -12.137 -0.437 1.00 84.62 85 ASP A N 1
ATOM 686 C CA . ASP A 1 85 ? 10.008 -12.716 -0.477 1.00 84.62 85 ASP A CA 1
ATOM 687 C C . ASP A 1 85 ? 10.141 -13.815 -1.545 1.00 84.62 85 ASP A C 1
ATOM 689 O O . ASP A 1 85 ? 11.166 -13.921 -2.222 1.00 84.62 85 ASP A O 1
ATOM 693 N N . MET A 1 86 ? 9.088 -14.619 -1.739 1.00 83.75 86 MET A N 1
ATOM 694 C CA . MET A 1 86 ? 9.040 -15.649 -2.784 1.00 83.75 86 MET A CA 1
ATOM 695 C C . MET A 1 86 ? 8.912 -15.072 -4.200 1.00 83.75 86 MET A C 1
ATOM 697 O O . MET A 1 86 ? 9.317 -15.736 -5.154 1.00 83.75 86 MET A O 1
ATOM 701 N N . LEU A 1 87 ? 8.335 -13.878 -4.341 1.00 84.94 87 LEU A N 1
ATOM 702 C CA . LEU A 1 87 ? 8.021 -13.214 -5.611 1.00 84.94 87 LEU A CA 1
ATOM 703 C C . LEU A 1 87 ? 8.958 -12.030 -5.906 1.00 84.94 87 LEU A C 1
ATOM 705 O O . LEU A 1 87 ? 8.629 -11.171 -6.728 1.00 84.94 87 LEU A O 1
ATOM 709 N N . GLN A 1 88 ? 10.125 -11.974 -5.257 1.00 78.88 88 GLN A N 1
ATOM 710 C CA . GLN A 1 88 ? 11.099 -10.910 -5.490 1.00 78.88 88 GLN A CA 1
ATOM 711 C C . GLN A 1 88 ? 11.566 -10.877 -6.961 1.00 78.88 88 GLN A C 1
ATOM 713 O O . GLN A 1 88 ? 12.009 -11.910 -7.493 1.00 78.88 88 GLN A O 1
ATOM 718 N N . PRO A 1 89 ? 11.517 -9.699 -7.615 1.00 67.69 89 PRO A N 1
ATOM 719 C CA . PRO A 1 89 ? 12.054 -9.498 -8.959 1.00 67.69 89 PRO A CA 1
ATOM 720 C C . PRO A 1 89 ? 13.545 -9.849 -9.058 1.00 67.69 89 PRO A C 1
ATOM 722 O O . PRO A 1 89 ? 14.301 -9.718 -8.098 1.00 67.69 89 PRO A O 1
ATOM 725 N N . GLY A 1 90 ? 13.981 -10.325 -10.227 1.00 68.69 90 GLY A N 1
ATOM 726 C CA . GLY A 1 90 ? 15.391 -10.639 -10.512 1.00 68.69 90 GLY A CA 1
ATOM 727 C C . GLY A 1 90 ? 15.879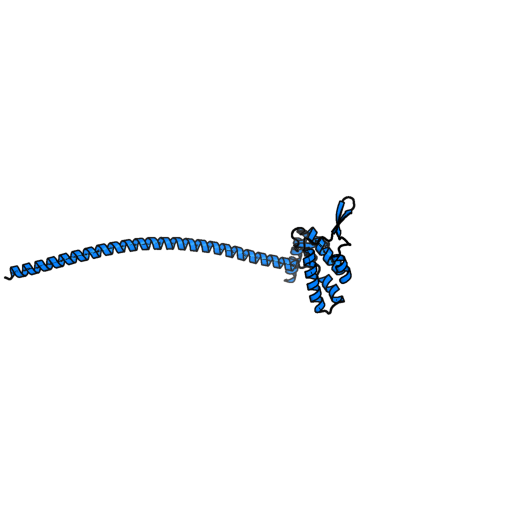 -12.011 -10.027 1.00 68.69 90 GLY A C 1
ATOM 728 O O . GLY A 1 90 ? 16.912 -12.487 -10.491 1.00 68.69 90 GLY A O 1
ATOM 729 N N . ARG A 1 91 ? 15.129 -12.694 -9.152 1.00 68.94 91 ARG A N 1
ATOM 730 C CA . ARG A 1 91 ? 15.413 -14.085 -8.736 1.00 68.94 91 ARG A CA 1
ATOM 731 C C . ARG A 1 91 ? 14.522 -15.120 -9.420 1.00 68.94 91 ARG A C 1
ATOM 733 O O . ARG A 1 91 ? 14.776 -16.320 -9.321 1.00 68.94 91 ARG A O 1
ATOM 740 N N . THR A 1 92 ? 13.442 -14.673 -10.053 1.00 78.75 92 THR A N 1
ATOM 741 C CA . THR A 1 92 ? 12.320 -15.522 -10.452 1.00 78.75 92 THR A CA 1
ATOM 742 C C . THR A 1 92 ? 11.689 -15.011 -11.751 1.00 78.75 92 THR A C 1
ATOM 744 O O . THR A 1 92 ? 11.778 -13.830 -12.076 1.00 78.75 92 THR A O 1
ATOM 747 N N . ASN A 1 93 ? 11.033 -15.901 -12.502 1.00 88.00 93 ASN A N 1
ATOM 748 C CA . ASN A 1 93 ? 10.311 -15.515 -13.722 1.00 88.00 93 ASN A CA 1
ATOM 749 C C . ASN A 1 93 ? 8.949 -14.875 -13.425 1.00 88.00 93 ASN A C 1
ATOM 751 O O . ASN A 1 93 ? 8.360 -14.279 -14.320 1.00 88.00 93 ASN A O 1
ATOM 755 N N . ILE A 1 94 ? 8.425 -15.041 -12.208 1.00 91.56 94 ILE A N 1
ATOM 756 C CA . ILE A 1 94 ? 7.134 -14.502 -11.781 1.00 91.56 94 ILE A CA 1
ATOM 757 C C . ILE A 1 94 ? 7.359 -13.725 -10.499 1.00 91.56 94 ILE A C 1
ATOM 759 O O . ILE A 1 94 ? 7.776 -14.310 -9.503 1.00 91.56 94 ILE A O 1
ATOM 763 N N . GLY A 1 95 ? 7.028 -12.442 -10.515 1.00 92.31 95 GLY A N 1
ATOM 764 C CA . GLY A 1 95 ? 7.182 -11.587 -9.349 1.00 92.31 95 GLY A CA 1
ATOM 765 C C . GLY A 1 95 ? 6.207 -10.422 -9.342 1.00 92.31 95 GLY A C 1
ATOM 766 O O . GLY A 1 95 ? 5.249 -10.399 -10.114 1.00 92.31 95 GLY A O 1
ATOM 767 N N . VAL A 1 96 ? 6.459 -9.457 -8.465 1.00 90.81 96 VAL A N 1
ATOM 768 C CA . VAL A 1 96 ? 5.700 -8.203 -8.412 1.00 90.81 96 VAL A CA 1
ATOM 769 C C . VAL A 1 96 ? 6.469 -7.124 -9.167 1.00 90.81 96 VAL A C 1
ATOM 771 O O . VAL A 1 96 ? 7.580 -6.776 -8.776 1.00 90.81 96 VAL A O 1
ATOM 774 N N . LYS A 1 97 ? 5.888 -6.594 -10.243 1.00 92.75 97 LYS A N 1
ATOM 775 C CA . LYS A 1 97 ? 6.410 -5.426 -10.959 1.00 92.75 97 LYS A CA 1
ATOM 776 C C . LYS A 1 97 ? 5.735 -4.160 -10.435 1.00 92.75 97 LYS A C 1
ATOM 778 O O . LYS A 1 97 ? 4.534 -4.161 -10.173 1.00 92.75 97 LYS A O 1
ATOM 783 N N . ARG A 1 98 ? 6.520 -3.097 -10.277 1.00 94.38 98 ARG A N 1
ATOM 784 C CA . ARG A 1 98 ? 6.059 -1.767 -9.879 1.00 94.38 98 ARG A CA 1
ATOM 785 C C . ARG A 1 98 ? 5.789 -0.945 -11.139 1.00 94.38 98 ARG A C 1
ATOM 787 O O . ARG A 1 98 ? 6.715 -0.417 -11.737 1.00 94.38 98 ARG A O 1
ATOM 794 N N . MET A 1 99 ? 4.535 -0.921 -11.581 1.00 95.75 99 MET A N 1
ATOM 795 C CA . MET A 1 99 ? 4.124 -0.289 -12.836 1.00 95.75 99 MET A CA 1
ATOM 796 C C . MET A 1 99 ? 4.176 1.226 -12.711 1.00 95.75 99 MET A C 1
ATOM 798 O O . MET A 1 99 ? 3.597 1.805 -11.785 1.00 95.75 99 MET A O 1
ATOM 802 N N . GLY A 1 100 ? 4.864 1.845 -13.663 1.00 95.75 100 GLY A N 1
ATOM 803 C CA . GLY A 1 100 ? 5.076 3.285 -13.692 1.00 95.75 100 GLY A CA 1
ATOM 804 C C . GLY A 1 100 ? 6.207 3.778 -12.793 1.00 95.75 100 GLY A C 1
ATOM 805 O O . GLY A 1 100 ? 6.367 4.986 -12.633 1.00 95.75 100 GLY A O 1
ATOM 806 N N . GLU A 1 101 ? 6.991 2.864 -12.215 1.00 97.25 101 GLU A N 1
ATOM 807 C CA . GLU A 1 101 ? 8.263 3.199 -11.580 1.00 97.25 101 GLU A CA 1
ATOM 808 C C . GLU A 1 101 ? 9.390 3.230 -12.618 1.00 97.25 101 GLU A C 1
ATOM 810 O O . GLU A 1 101 ? 9.525 2.324 -13.442 1.00 97.25 101 GLU A O 1
ATOM 815 N N . ILE A 1 102 ? 10.217 4.271 -12.564 1.00 97.50 102 ILE A N 1
ATOM 816 C CA . ILE A 1 102 ? 11.407 4.386 -13.409 1.00 97.50 102 ILE A CA 1
ATOM 817 C C . ILE A 1 102 ? 12.447 3.341 -12.992 1.00 97.50 102 ILE A C 1
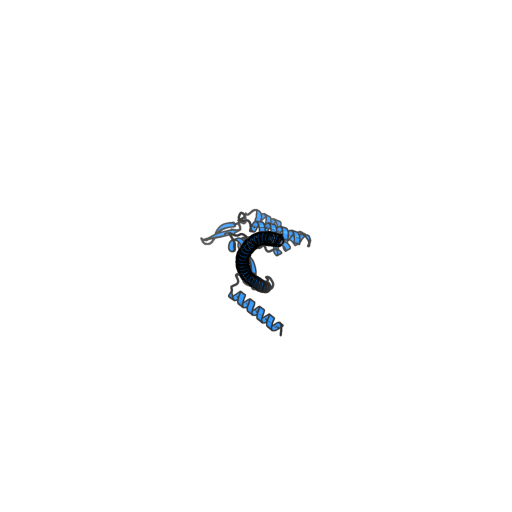ATOM 819 O O . ILE A 1 102 ? 12.783 3.211 -11.814 1.00 97.50 102 ILE A O 1
ATOM 823 N N . ASP A 1 103 ? 13.013 2.634 -13.974 1.00 93.56 103 ASP A N 1
ATOM 824 C CA . ASP A 1 103 ? 14.136 1.726 -13.740 1.00 93.56 103 ASP A CA 1
ATOM 825 C C . ASP A 1 103 ? 15.393 2.518 -13.351 1.00 93.56 103 ASP A C 1
ATOM 827 O O . ASP A 1 103 ? 16.139 3.026 -14.195 1.00 93.56 103 ASP A O 1
ATOM 831 N N . SER A 1 104 ? 15.640 2.603 -12.045 1.00 92.94 104 SER A N 1
ATOM 832 C CA . SER A 1 104 ? 16.780 3.316 -11.467 1.00 92.94 104 SER A CA 1
ATOM 833 C C . SER A 1 104 ? 18.132 2.773 -11.932 1.00 92.94 104 SER A C 1
ATOM 835 O O . SER A 1 104 ? 19.129 3.499 -11.885 1.00 92.94 104 SER A O 1
ATOM 837 N N . LYS A 1 105 ? 18.191 1.531 -12.435 1.00 93.50 105 LYS A N 1
ATOM 838 C CA . LYS A 1 105 ? 19.424 0.955 -12.973 1.00 93.50 105 LYS A CA 1
ATOM 839 C C . LYS A 1 105 ? 19.888 1.694 -14.226 1.00 93.50 105 LYS A C 1
ATOM 841 O O . LYS A 1 105 ? 21.078 1.981 -14.331 1.00 93.50 105 LYS A O 1
ATOM 846 N N . ALA A 1 106 ? 18.969 2.047 -15.125 1.00 95.31 106 ALA A N 1
ATOM 847 C CA . ALA A 1 106 ? 19.296 2.789 -16.343 1.00 95.31 106 ALA A CA 1
ATOM 848 C C . ALA A 1 106 ? 19.881 4.174 -16.020 1.00 95.31 106 ALA A C 1
ATOM 850 O O . ALA A 1 106 ? 20.830 4.626 -16.658 1.00 95.31 106 ALA A O 1
ATOM 851 N N . LEU A 1 107 ? 19.352 4.825 -14.979 1.00 95.69 107 LEU A N 1
ATOM 852 C CA . LEU A 1 107 ? 19.845 6.117 -14.505 1.00 95.69 107 LEU A CA 1
ATOM 853 C C . LEU A 1 107 ? 21.215 5.980 -13.842 1.00 95.69 107 LEU A C 1
ATOM 855 O O . LEU A 1 107 ? 22.107 6.779 -14.110 1.00 95.69 107 LEU A O 1
ATOM 859 N N . LEU A 1 108 ? 21.412 4.942 -13.027 1.00 95.88 108 LEU A N 1
ATOM 860 C CA . LEU A 1 108 ? 22.704 4.665 -12.405 1.00 95.88 108 LEU A CA 1
ATOM 861 C C . LEU A 1 108 ? 23.794 4.371 -13.441 1.00 95.88 108 LEU A C 1
ATOM 863 O O . LEU A 1 108 ? 24.922 4.829 -13.275 1.00 95.88 108 LEU A O 1
ATOM 867 N N . GLU A 1 109 ? 23.478 3.611 -14.491 1.00 95.56 109 GLU A N 1
ATOM 868 C CA . GLU A 1 109 ? 24.407 3.344 -15.593 1.00 95.56 109 GLU A CA 1
ATOM 869 C C . GLU A 1 109 ? 24.808 4.648 -16.298 1.00 95.56 109 GLU A C 1
ATOM 871 O O . GLU A 1 109 ? 26.000 4.917 -16.413 1.00 95.56 109 GLU A O 1
ATOM 876 N N . ALA A 1 110 ? 23.850 5.518 -16.634 1.00 95.38 110 ALA A N 1
ATOM 877 C CA . ALA A 1 110 ? 24.150 6.815 -17.248 1.00 95.38 110 ALA A CA 1
ATOM 878 C C . ALA A 1 110 ? 24.923 7.776 -16.321 1.00 95.38 110 ALA A C 1
ATOM 880 O O . ALA A 1 110 ? 25.763 8.550 -16.783 1.00 95.38 110 ALA A O 1
ATOM 881 N N . CYS A 1 111 ? 24.667 7.751 -15.008 1.00 95.88 111 CYS A N 1
ATOM 882 C CA . CYS A 1 111 ? 25.403 8.575 -14.046 1.00 95.88 111 CYS A CA 1
ATOM 883 C C . CYS A 1 111 ? 26.856 8.116 -13.869 1.00 95.88 111 CYS A C 1
ATOM 885 O O . CYS A 1 111 ? 27.733 8.962 -13.707 1.00 95.88 111 CYS A O 1
ATOM 887 N N . LYS A 1 112 ? 27.136 6.809 -13.940 1.00 95.69 112 LYS A N 1
ATOM 888 C CA . LYS A 1 112 ? 28.506 6.270 -13.842 1.00 95.69 112 LYS A CA 1
ATOM 889 C C . LYS A 1 112 ? 29.420 6.720 -14.980 1.00 95.69 112 LYS A C 1
ATOM 891 O O . LYS A 1 112 ? 30.630 6.762 -14.790 1.00 95.69 112 LYS A O 1
ATOM 896 N N . ASP A 1 113 ? 28.854 7.082 -16.127 1.00 94.12 113 ASP A N 1
ATOM 897 C CA . ASP A 1 113 ? 29.623 7.615 -17.254 1.00 94.12 113 ASP A CA 1
ATOM 898 C C . ASP A 1 113 ? 30.050 9.080 -17.043 1.00 94.12 113 ASP A C 1
ATOM 900 O O . ASP A 1 113 ? 30.915 9.583 -17.761 1.00 94.12 113 ASP A O 1
ATOM 904 N N . LYS A 1 114 ? 29.451 9.782 -16.069 1.00 93.75 114 LYS A N 1
ATOM 905 C CA . LYS A 1 114 ? 29.657 11.221 -15.831 1.00 93.75 114 LYS A CA 1
ATOM 906 C C . LYS A 1 114 ? 30.284 11.563 -14.483 1.00 93.75 114 LYS A C 1
ATOM 908 O O . LYS A 1 114 ? 30.930 12.602 -14.379 1.00 93.75 114 LYS A O 1
ATOM 913 N N . PHE A 1 115 ? 30.065 10.734 -13.468 1.00 95.19 115 PHE A N 1
ATOM 914 C CA . PHE A 1 115 ? 30.462 10.994 -12.085 1.00 95.19 115 PHE A CA 1
ATOM 915 C C . PHE A 1 115 ? 31.259 9.819 -11.518 1.00 95.19 115 PHE A C 1
ATOM 917 O O . PHE A 1 115 ? 31.221 8.707 -12.051 1.00 95.19 115 PHE A O 1
ATOM 924 N N . ASP A 1 116 ? 31.966 10.050 -10.412 1.00 94.62 116 ASP A N 1
ATOM 925 C CA . ASP A 1 116 ? 32.597 8.960 -9.670 1.00 94.62 116 ASP A CA 1
ATOM 926 C C . ASP A 1 116 ? 31.560 8.024 -9.019 1.00 94.62 116 ASP A C 1
ATOM 928 O O . ASP A 1 116 ? 30.357 8.271 -9.034 1.00 94.62 116 ASP A O 1
ATOM 932 N N . SER A 1 117 ? 32.009 6.898 -8.460 1.00 89.00 117 SER A N 1
ATOM 933 C CA . SER A 1 117 ? 31.096 5.845 -7.997 1.00 89.00 117 SER A CA 1
ATOM 934 C C . SER A 1 117 ? 30.198 6.237 -6.816 1.00 89.00 117 SER A C 1
ATOM 936 O O . SER A 1 117 ? 29.158 5.592 -6.642 1.00 89.00 117 SER A O 1
ATOM 938 N N . GLU A 1 118 ? 30.603 7.187 -5.972 1.00 91.12 118 GLU A N 1
ATOM 939 C CA . GLU A 1 118 ? 29.811 7.616 -4.812 1.00 91.12 118 GLU A CA 1
ATOM 940 C C . GLU A 1 118 ? 28.840 8.722 -5.238 1.00 91.12 118 GLU A C 1
ATOM 942 O O . GLU A 1 118 ? 27.635 8.628 -4.984 1.00 91.12 118 GLU A O 1
ATOM 947 N N . GLU A 1 119 ? 29.327 9.692 -6.015 1.00 94.50 119 GLU A N 1
ATOM 948 C CA . GLU A 1 119 ? 28.509 10.766 -6.572 1.00 94.50 119 GLU A CA 1
ATOM 949 C C . GLU A 1 119 ? 27.474 10.240 -7.582 1.00 94.50 119 GLU A C 1
ATOM 951 O O . GLU A 1 119 ? 26.317 10.664 -7.553 1.00 94.50 119 GLU A O 1
ATOM 956 N N . ALA A 1 120 ? 27.824 9.256 -8.417 1.00 95.31 120 ALA A N 1
ATOM 957 C CA . ALA A 1 120 ? 26.907 8.667 -9.394 1.00 95.31 120 ALA A CA 1
ATOM 958 C C . ALA A 1 120 ? 25.665 8.050 -8.739 1.00 95.31 120 ALA A C 1
ATOM 960 O O . ALA A 1 120 ? 24.580 8.119 -9.314 1.00 95.31 120 ALA A O 1
ATOM 961 N N . GLN A 1 121 ? 25.796 7.466 -7.542 1.00 93.56 121 GLN A N 1
ATOM 962 C CA . GLN A 1 121 ? 24.651 6.906 -6.815 1.00 93.56 121 GLN A CA 1
ATOM 963 C C . GLN A 1 121 ? 23.699 8.006 -6.351 1.00 93.56 121 GLN A C 1
ATOM 965 O O . GLN A 1 121 ? 22.489 7.898 -6.553 1.00 93.56 121 GLN A O 1
ATOM 970 N N . ILE A 1 122 ? 24.245 9.080 -5.776 1.00 95.44 122 ILE A N 1
ATOM 971 C CA . ILE A 1 122 ? 23.460 10.229 -5.313 1.00 95.44 122 ILE A CA 1
ATOM 972 C C . ILE A 1 122 ? 22.768 10.897 -6.507 1.00 95.44 122 ILE A C 1
ATOM 974 O O . ILE A 1 122 ? 21.554 11.098 -6.483 1.00 95.44 122 ILE A O 1
ATOM 978 N N . LYS A 1 123 ? 23.507 11.152 -7.593 1.00 96.25 123 LYS A N 1
ATOM 979 C CA . LYS A 1 123 ? 22.975 11.778 -8.812 1.00 96.25 123 LYS A CA 1
ATOM 980 C C . LYS A 1 123 ? 21.900 10.933 -9.486 1.00 96.25 123 LYS A C 1
ATOM 982 O O . LYS A 1 123 ? 20.902 11.483 -9.943 1.00 96.25 123 LYS A O 1
ATOM 987 N N . ALA A 1 124 ? 22.056 9.610 -9.502 1.00 96.25 124 ALA A N 1
ATOM 988 C CA . ALA A 1 124 ? 21.038 8.715 -10.041 1.00 96.25 124 ALA A CA 1
ATOM 989 C C . ALA A 1 124 ? 19.740 8.768 -9.223 1.00 96.25 124 ALA A C 1
ATOM 991 O O . ALA A 1 124 ? 18.659 8.796 -9.809 1.00 96.25 124 ALA A O 1
ATOM 992 N N . LEU A 1 125 ? 19.829 8.825 -7.888 1.00 95.62 125 LEU A N 1
ATOM 993 C CA . LEU A 1 125 ? 18.659 8.959 -7.012 1.00 95.62 125 LEU A CA 1
ATOM 994 C C . LEU A 1 125 ? 17.962 10.317 -7.180 1.00 95.62 125 LEU A C 1
ATOM 996 O O . LEU A 1 125 ? 16.733 10.359 -7.276 1.00 95.62 125 LEU A O 1
ATOM 1000 N N . GLU A 1 126 ? 18.728 11.409 -7.261 1.00 96.44 126 GLU A N 1
ATOM 1001 C CA . GLU A 1 126 ? 18.203 12.755 -7.540 1.00 96.44 126 GLU A CA 1
ATOM 1002 C C . GLU A 1 126 ? 17.463 12.786 -8.884 1.00 96.44 126 GLU A C 1
ATOM 1004 O O . GLU A 1 126 ? 16.313 13.224 -8.958 1.00 96.44 126 GLU A O 1
ATOM 1009 N N . LEU A 1 127 ? 18.095 12.256 -9.937 1.00 96.62 127 LEU A N 1
ATOM 1010 C CA . LEU A 1 127 ? 17.524 12.197 -11.280 1.00 96.62 127 LEU A CA 1
ATOM 1011 C C . LEU A 1 127 ? 16.270 11.314 -11.323 1.00 96.62 127 LEU A C 1
ATOM 1013 O O . LEU A 1 127 ? 15.274 11.692 -11.937 1.00 96.62 127 LEU A O 1
ATOM 1017 N N . CYS A 1 128 ? 16.295 10.162 -10.648 1.00 97.31 128 CYS A N 1
ATOM 1018 C CA . CYS A 1 128 ? 15.158 9.246 -10.588 1.00 97.31 128 CYS A CA 1
ATOM 1019 C C . CYS A 1 128 ? 13.964 9.903 -9.904 1.00 97.31 128 CYS A C 1
ATOM 1021 O O . CYS A 1 128 ? 12.853 9.826 -10.417 1.00 97.31 128 CYS A O 1
ATOM 1023 N N . THR A 1 129 ? 14.198 10.587 -8.783 1.00 97.12 129 THR A N 1
ATOM 1024 C CA . THR A 1 129 ? 13.150 11.301 -8.042 1.00 97.12 129 THR A CA 1
ATOM 1025 C C . THR A 1 129 ? 12.552 12.415 -8.897 1.00 97.12 129 THR A C 1
ATOM 1027 O O . THR A 1 129 ? 11.338 12.463 -9.080 1.00 97.12 129 THR A O 1
ATOM 1030 N N . LEU A 1 130 ? 13.405 13.245 -9.509 1.00 97.44 130 LEU A N 1
ATOM 1031 C CA . LEU A 1 130 ? 12.977 14.341 -10.378 1.00 97.44 130 LEU A CA 1
ATOM 1032 C C . LEU A 1 130 ? 12.069 13.853 -11.512 1.00 97.44 130 LEU A C 1
ATOM 1034 O O . LEU A 1 130 ? 11.012 14.432 -11.761 1.00 97.44 130 LEU A O 1
ATOM 1038 N N . TRP A 1 131 ? 12.478 12.797 -12.217 1.00 97.69 13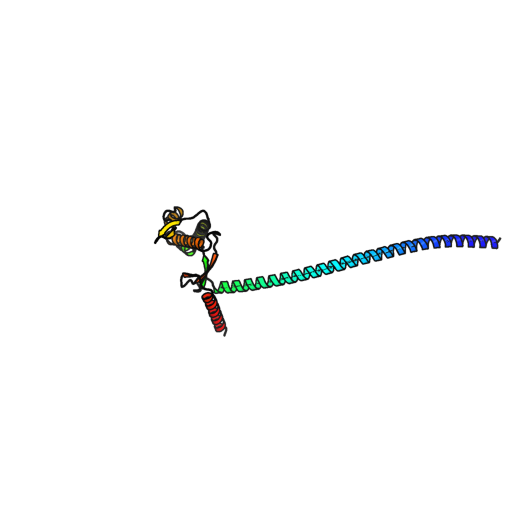1 TRP A N 1
ATOM 1039 C CA . TRP A 1 131 ? 11.699 12.279 -13.338 1.00 97.69 131 TRP A CA 1
ATOM 1040 C C . TRP A 1 131 ? 10.474 11.494 -12.897 1.00 97.69 131 TRP A C 1
ATOM 1042 O O . TRP A 1 131 ? 9.458 11.545 -13.588 1.00 97.69 131 TRP A O 1
ATOM 1052 N N . GLN A 1 132 ? 10.518 10.828 -11.744 1.00 98.06 132 GLN A N 1
ATOM 1053 C CA . GLN A 1 132 ? 9.343 10.159 -11.199 1.00 98.06 132 GLN A CA 1
ATOM 1054 C C . GLN A 1 132 ? 8.264 11.183 -10.834 1.00 98.06 132 GLN A C 1
ATOM 1056 O O . GLN A 1 132 ? 7.097 10.964 -11.150 1.00 98.06 132 GLN A O 1
ATOM 1061 N N . ASP A 1 133 ? 8.645 12.330 -10.265 1.00 97.19 133 ASP A N 1
ATOM 1062 C CA . ASP A 1 133 ? 7.722 13.438 -9.996 1.00 97.19 133 ASP A CA 1
ATOM 1063 C C . ASP A 1 133 ? 7.107 13.989 -11.286 1.00 97.19 133 ASP A C 1
ATOM 1065 O O . ASP A 1 133 ? 5.917 14.303 -11.325 1.00 97.19 133 ASP A O 1
ATOM 1069 N N . LYS A 1 134 ? 7.888 14.064 -12.374 1.00 96.50 134 LYS A N 1
ATOM 1070 C CA . LYS A 1 134 ? 7.358 14.435 -13.695 1.00 96.50 134 LYS A CA 1
ATOM 1071 C C . LYS A 1 134 ? 6.369 13.399 -14.216 1.00 96.50 134 LYS A C 1
ATOM 1073 O O . LYS A 1 134 ? 5.269 13.785 -14.591 1.00 96.50 134 LYS A O 1
ATOM 1078 N N . VAL A 1 135 ? 6.711 12.110 -14.189 1.00 96.62 135 VAL A N 1
ATOM 1079 C CA . VAL A 1 135 ? 5.823 11.005 -14.604 1.00 96.62 135 VAL A CA 1
ATOM 1080 C C . VAL A 1 135 ? 4.514 11.002 -13.804 1.00 96.62 135 VAL A C 1
ATOM 1082 O O . VAL A 1 135 ? 3.439 10.800 -14.371 1.00 96.62 135 VAL A O 1
ATOM 1085 N N . ASN A 1 136 ? 4.592 11.271 -12.501 1.00 96.00 136 ASN A N 1
ATOM 1086 C CA . ASN A 1 136 ? 3.435 11.322 -11.610 1.00 96.00 136 ASN A CA 1
ATOM 1087 C C . ASN A 1 136 ? 2.615 12.616 -11.768 1.00 96.00 136 ASN A C 1
ATOM 1089 O O . ASN A 1 136 ? 1.495 12.697 -11.269 1.00 96.00 136 ASN A O 1
ATOM 1093 N N . ASN A 1 137 ? 3.127 13.637 -12.460 1.00 95.31 137 ASN A N 1
ATOM 1094 C CA . ASN A 1 137 ? 2.401 14.882 -12.675 1.00 95.31 137 ASN A CA 1
ATOM 1095 C C . ASN A 1 137 ? 1.285 14.679 -13.724 1.00 95.31 137 ASN A C 1
ATOM 1097 O O . ASN A 1 137 ? 1.582 14.333 -14.873 1.00 95.31 137 ASN A O 1
ATOM 1101 N N . PRO A 1 138 ? 0.000 14.898 -13.382 1.00 92.44 138 PRO A N 1
ATOM 1102 C CA . PRO A 1 138 ? -1.099 14.822 -14.347 1.00 92.44 138 PRO A CA 1
ATOM 1103 C C . PRO A 1 138 ? -0.974 15.832 -15.497 1.00 92.44 138 PRO A C 1
ATOM 1105 O O . PRO A 1 138 ? -1.376 15.526 -16.614 1.00 92.44 138 PRO A O 1
ATOM 1108 N N . GLU A 1 139 ? -0.373 16.999 -15.241 1.00 92.62 139 GLU A N 1
ATOM 1109 C CA . GLU A 1 139 ? -0.230 18.080 -16.229 1.00 92.62 139 GLU A CA 1
ATOM 1110 C C . GLU A 1 139 ? 0.849 17.792 -17.282 1.00 92.62 139 GLU A C 1
ATOM 1112 O O . GLU A 1 139 ? 0.894 18.438 -18.328 1.00 92.62 139 GLU A O 1
ATOM 1117 N N . TRP A 1 140 ? 1.743 16.831 -17.023 1.00 94.88 140 TRP A N 1
ATOM 1118 C CA . TRP A 1 140 ? 2.733 16.413 -18.008 1.00 94.88 140 TRP A CA 1
ATOM 1119 C C . TRP A 1 140 ? 2.203 15.233 -18.823 1.00 94.88 140 TRP A C 1
ATOM 1121 O O . TRP A 1 140 ? 2.040 14.115 -18.326 1.00 94.88 140 TRP A O 1
ATOM 1131 N N . HIS A 1 141 ? 1.927 15.495 -20.099 1.00 92.62 141 HIS A N 1
ATOM 1132 C CA . HIS A 1 141 ? 1.343 14.528 -21.020 1.00 92.62 141 HIS A CA 1
ATOM 1133 C C . HIS A 1 141 ? 2.084 14.562 -22.371 1.00 92.62 141 HIS A C 1
ATOM 1135 O O . HIS A 1 141 ? 1.566 15.111 -23.343 1.00 92.62 141 HIS A O 1
ATOM 1141 N N . PRO A 1 142 ? 3.315 14.009 -22.443 1.00 95.94 142 PRO A N 1
ATOM 1142 C CA . PRO A 1 142 ? 4.192 14.044 -23.620 1.00 95.94 142 PRO A CA 1
ATOM 1143 C C . PRO A 1 142 ? 3.742 13.065 -24.720 1.00 95.94 142 PRO A C 1
ATOM 1145 O O . PRO A 1 142 ? 4.522 12.244 -25.211 1.00 95.94 142 PRO A O 1
ATOM 1148 N N . VAL A 1 143 ? 2.463 13.097 -25.091 1.00 95.19 143 VAL A N 1
ATOM 1149 C CA . VAL A 1 143 ? 1.891 12.254 -26.145 1.00 95.19 143 VAL A CA 1
ATOM 1150 C C . VAL A 1 143 ? 1.093 13.075 -27.140 1.00 95.19 143 VAL A C 1
ATOM 1152 O O . VAL A 1 143 ? 0.552 14.135 -26.841 1.00 95.19 143 VAL A O 1
ATOM 1155 N N . LYS A 1 144 ? 0.996 12.532 -28.347 1.00 93.94 144 LYS A N 1
ATOM 1156 C CA . LYS A 1 144 ? 0.158 13.030 -29.430 1.00 93.94 144 LYS A CA 1
ATOM 1157 C C . LYS A 1 144 ? -0.714 11.908 -29.967 1.00 93.94 144 LYS A C 1
ATOM 1159 O O . LYS A 1 144 ? -0.335 10.737 -29.941 1.00 93.94 144 LYS A O 1
ATOM 1164 N N . VAL A 1 145 ? -1.865 12.278 -30.511 1.00 93.19 145 VAL A N 1
ATOM 1165 C CA . VAL A 1 145 ? -2.782 11.334 -31.148 1.00 93.19 145 VAL A CA 1
ATOM 1166 C C . VAL A 1 145 ? -2.416 11.182 -32.621 1.00 93.19 145 VAL A C 1
ATOM 1168 O O . VAL A 1 145 ? -2.348 12.165 -33.359 1.00 93.19 145 VAL A O 1
ATOM 1171 N N . VAL A 1 146 ? -2.216 9.943 -33.064 1.00 92.38 146 VAL A N 1
ATOM 1172 C CA . VAL A 1 146 ? -1.977 9.595 -34.471 1.00 92.38 146 VAL A CA 1
ATOM 1173 C C . VAL A 1 146 ? -2.992 8.557 -34.945 1.00 92.38 146 VAL A C 1
ATOM 1175 O O . VAL A 1 146 ? -3.457 7.726 -34.165 1.00 92.38 146 VAL A O 1
ATOM 1178 N N . ALA A 1 147 ? -3.355 8.608 -36.227 1.00 91.00 147 ALA A N 1
ATOM 1179 C CA . ALA A 1 147 ? -4.209 7.600 -36.847 1.00 91.00 147 ALA A CA 1
ATOM 1180 C C . ALA A 1 147 ? -3.348 6.429 -37.350 1.00 91.00 147 ALA A C 1
ATOM 1182 O O . ALA A 1 147 ? -2.507 6.612 -38.229 1.00 91.00 147 ALA A O 1
ATOM 1183 N N . VAL A 1 148 ? -3.565 5.234 -36.799 1.00 88.81 148 VAL A N 1
ATOM 1184 C CA . VAL A 1 148 ? -2.918 3.979 -37.216 1.00 88.81 148 VAL A CA 1
ATOM 1185 C C . VAL A 1 148 ? -4.021 2.986 -37.564 1.00 88.81 148 VAL A C 1
ATOM 1187 O O . VAL A 1 148 ? -4.829 2.642 -36.704 1.00 88.81 148 VAL A O 1
ATOM 1190 N N . ASP A 1 149 ? -4.082 2.560 -38.827 1.00 84.50 149 ASP A N 1
ATOM 1191 C CA . ASP A 1 149 ? -5.095 1.626 -39.350 1.00 84.50 149 ASP A CA 1
ATOM 1192 C C . ASP A 1 149 ? -6.551 2.059 -39.074 1.00 84.50 149 ASP A C 1
ATOM 1194 O O . ASP A 1 149 ? -7.424 1.245 -38.781 1.00 84.50 149 ASP A O 1
ATOM 1198 N N . GLY A 1 150 ? -6.818 3.369 -39.128 1.00 84.88 150 GLY A N 1
ATOM 1199 C CA . GLY A 1 150 ? -8.141 3.945 -38.850 1.00 84.88 150 GLY A CA 1
ATOM 1200 C C . GLY A 1 150 ? -8.488 4.085 -37.362 1.00 84.88 150 GLY A C 1
ATOM 1201 O O . GLY A 1 150 ? -9.532 4.650 -37.043 1.00 84.88 150 GLY A O 1
ATOM 1202 N N . ALA A 1 151 ? -7.619 3.635 -36.450 1.00 89.31 151 ALA A N 1
ATOM 1203 C CA . ALA A 1 151 ? -7.753 3.842 -35.010 1.00 89.31 151 ALA A CA 1
ATOM 1204 C C . ALA A 1 151 ? -6.860 4.995 -34.523 1.00 89.31 151 ALA A C 1
ATOM 1206 O O . ALA A 1 151 ? -5.699 5.113 -34.917 1.00 89.31 151 ALA A O 1
ATOM 1207 N N . HIS A 1 152 ? -7.383 5.827 -33.624 1.00 89.50 152 HIS A N 1
ATOM 1208 C CA . HIS A 1 152 ? -6.609 6.869 -32.951 1.00 89.50 152 HIS A CA 1
ATOM 1209 C C . HIS A 1 152 ? -5.831 6.265 -31.779 1.00 89.50 152 HIS A C 1
ATOM 1211 O O . HIS A 1 152 ? -6.428 5.670 -30.882 1.00 89.50 152 HIS A O 1
ATOM 1217 N N . LYS A 1 153 ? -4.503 6.398 -31.795 1.00 89.12 153 LYS A N 1
ATOM 1218 C CA . LYS A 1 153 ? -3.612 5.923 -30.730 1.00 89.12 153 LYS A CA 1
ATOM 1219 C C . LYS A 1 153 ? -2.748 7.065 -30.218 1.00 89.12 153 LYS A C 1
ATOM 1221 O O . LYS A 1 153 ? -2.256 7.872 -31.006 1.00 89.12 153 LYS A O 1
ATOM 1226 N N . GLU A 1 154 ? -2.540 7.098 -28.909 1.00 90.62 154 GLU A N 1
ATOM 1227 C CA . GLU A 1 154 ? -1.554 7.973 -28.283 1.00 90.62 154 GLU A CA 1
ATOM 1228 C C . GLU A 1 154 ? -0.155 7.387 -28.471 1.00 90.62 154 GLU A C 1
ATOM 1230 O O . GLU A 1 154 ? 0.113 6.223 -28.159 1.00 90.62 154 GLU A O 1
ATOM 1235 N N . VAL A 1 155 ? 0.745 8.201 -29.008 1.00 93.00 155 VAL A N 1
ATOM 1236 C CA . VAL A 1 155 ? 2.169 7.891 -29.146 1.00 93.00 155 VAL A CA 1
ATOM 1237 C C . VAL A 1 155 ? 2.975 9.007 -28.506 1.00 93.00 155 VAL A C 1
ATOM 1239 O O . VAL A 1 155 ? 2.503 10.137 -28.429 1.00 93.00 155 VAL A O 1
ATOM 1242 N N . ILE A 1 156 ? 4.193 8.704 -28.062 1.00 95.25 156 ILE A N 1
ATOM 1243 C CA . ILE A 1 156 ? 5.084 9.717 -27.486 1.00 95.25 156 ILE A CA 1
ATOM 1244 C C . ILE A 1 156 ? 5.286 10.849 -28.492 1.00 95.25 156 ILE A C 1
ATOM 1246 O O . ILE A 1 156 ? 5.559 10.603 -29.673 1.00 95.25 156 ILE A O 1
ATOM 1250 N N . ASP A 1 157 ? 5.139 12.087 -28.028 1.00 94.81 157 ASP A N 1
ATOM 1251 C CA . ASP A 1 157 ? 5.480 13.236 -28.844 1.00 94.81 157 ASP A CA 1
ATOM 1252 C C . ASP A 1 157 ? 6.993 13.442 -28.833 1.00 94.81 157 ASP A C 1
ATOM 1254 O O . ASP A 1 157 ? 7.576 13.934 -27.872 1.00 94.81 157 ASP A O 1
ATOM 1258 N N . GLU A 1 158 ? 7.639 13.081 -29.939 1.00 88.38 158 GLU A N 1
ATOM 1259 C CA . GLU A 1 158 ? 9.069 13.316 -30.149 1.00 88.38 158 GLU A CA 1
ATOM 1260 C C . GLU A 1 158 ? 9.452 14.797 -30.075 1.00 88.38 158 GLU A C 1
ATOM 1262 O O . GLU A 1 158 ? 10.641 15.092 -29.981 1.00 88.38 158 GLU A O 1
ATOM 1267 N N . ASN A 1 159 ? 8.480 15.720 -30.134 1.00 92.50 159 ASN A N 1
ATOM 1268 C CA . ASN A 1 159 ? 8.706 17.149 -29.977 1.00 92.50 159 ASN A CA 1
ATOM 1269 C C . ASN A 1 159 ? 8.679 17.668 -28.540 1.00 92.50 159 ASN A C 1
ATOM 1271 O O . ASN A 1 159 ? 9.090 18.814 -28.356 1.00 92.50 159 ASN A O 1
ATOM 1275 N N . ASP A 1 160 ? 8.284 16.850 -27.560 1.00 96.88 160 ASP A N 1
ATOM 1276 C CA . ASP A 1 160 ? 8.269 17.239 -26.150 1.00 96.88 160 ASP A CA 1
ATOM 1277 C C . ASP A 1 160 ? 9.658 17.723 -25.701 1.00 96.88 160 ASP A C 1
ATOM 1279 O O . ASP A 1 160 ? 10.663 17.011 -25.808 1.00 96.88 160 ASP A O 1
ATOM 1283 N N . GLU A 1 161 ? 9.722 18.971 -25.232 1.00 96.31 161 GLU A N 1
ATOM 1284 C CA . GLU A 1 161 ? 10.986 19.632 -24.897 1.00 96.31 161 GLU A CA 1
ATOM 1285 C C . GLU A 1 161 ? 11.703 18.941 -23.735 1.00 96.31 161 GLU A C 1
ATOM 1287 O O . GLU A 1 161 ? 12.928 18.801 -23.759 1.00 96.31 161 GLU A O 1
ATOM 1292 N N . LEU A 1 162 ? 10.953 18.460 -22.737 1.00 96.38 162 LEU A N 1
ATOM 1293 C CA . LEU A 1 162 ? 11.528 17.795 -21.570 1.00 96.38 162 LEU A CA 1
ATOM 1294 C C . LEU A 1 162 ? 12.168 16.464 -21.971 1.00 96.38 162 LEU A C 1
ATOM 1296 O O . LEU A 1 162 ? 13.315 16.204 -21.608 1.00 96.38 162 LEU A O 1
ATOM 1300 N N . LEU A 1 163 ? 11.474 15.648 -22.762 1.00 96.88 163 LEU A N 1
ATOM 1301 C CA . LEU A 1 163 ? 11.998 14.383 -23.268 1.00 96.88 163 LEU A CA 1
ATOM 1302 C C . LEU A 1 163 ? 13.188 14.573 -24.219 1.00 96.88 163 LEU A C 1
ATOM 1304 O O . LEU A 1 163 ? 14.140 13.788 -24.166 1.00 96.88 163 LEU A O 1
ATOM 1308 N N . LYS A 1 164 ? 13.177 15.617 -25.061 1.00 97.19 164 LYS A N 1
ATOM 1309 C CA . LYS A 1 164 ? 14.335 15.975 -25.901 1.00 97.19 164 LYS A CA 1
ATOM 1310 C C . LYS A 1 164 ? 15.560 16.295 -25.053 1.00 97.19 164 LYS A C 1
ATOM 1312 O O . LYS A 1 164 ? 16.627 15.732 -25.302 1.00 97.19 164 LYS A O 1
ATOM 1317 N N . ASN A 1 165 ? 15.398 17.155 -24.048 1.00 96.69 165 ASN A N 1
ATOM 1318 C CA . ASN A 1 165 ? 16.487 17.544 -23.154 1.00 96.69 165 ASN A CA 1
ATOM 1319 C C . ASN A 1 165 ? 17.000 16.340 -22.357 1.00 96.69 165 ASN A C 1
ATOM 1321 O O . ASN A 1 165 ? 18.206 16.116 -22.306 1.00 96.69 165 ASN A O 1
ATOM 1325 N N . LEU A 1 166 ? 16.098 15.495 -21.842 1.00 96.44 166 LEU A N 1
ATOM 1326 C CA . LEU A 1 166 ? 16.457 14.251 -21.157 1.00 96.44 166 LEU A CA 1
ATOM 1327 C C . LEU A 1 166 ? 17.352 13.362 -22.016 1.00 96.44 166 LEU A C 1
ATOM 1329 O O . LEU A 1 166 ? 18.394 12.898 -21.561 1.00 96.44 166 LEU A O 1
ATOM 1333 N N . LYS A 1 167 ? 16.945 13.132 -23.266 1.00 96.25 167 LYS A N 1
ATOM 1334 C CA . LYS A 1 167 ? 17.669 12.271 -24.202 1.00 96.25 167 LYS A CA 1
ATOM 1335 C C . LYS A 1 167 ? 19.014 12.868 -24.605 1.00 96.25 167 LYS A C 1
ATOM 1337 O O . LYS A 1 167 ? 19.989 12.131 -24.718 1.00 96.25 167 LYS A O 1
ATOM 1342 N N . ALA A 1 168 ? 19.070 14.183 -24.815 1.00 96.44 168 ALA A N 1
ATOM 1343 C CA . ALA A 1 168 ? 20.301 14.890 -25.159 1.00 96.44 168 ALA A CA 1
ATOM 1344 C C . ALA A 1 168 ? 21.311 14.870 -24.005 1.00 96.44 168 ALA A C 1
ATOM 1346 O O . ALA A 1 168 ? 22.501 14.661 -24.229 1.00 96.44 168 ALA A O 1
ATOM 1347 N N . GLU A 1 169 ? 20.840 15.056 -22.772 1.00 95.75 169 GLU A N 1
ATOM 1348 C CA . GLU A 1 169 ? 21.702 15.081 -21.598 1.00 95.75 169 GLU A CA 1
ATOM 1349 C C . GLU A 1 169 ? 22.105 13.677 -21.143 1.00 95.75 169 GLU A C 1
ATOM 1351 O O . GLU A 1 169 ? 23.279 13.449 -20.864 1.00 95.75 169 GLU A O 1
ATOM 1356 N N . TRP A 1 170 ? 21.166 12.736 -21.042 1.00 95.62 170 TRP A N 1
ATOM 1357 C CA . TRP A 1 170 ? 21.359 11.454 -20.345 1.00 95.62 170 TRP A CA 1
ATOM 1358 C C . TRP A 1 170 ? 21.300 10.224 -21.256 1.00 95.62 170 TRP A C 1
ATOM 1360 O O . TRP A 1 170 ? 21.524 9.104 -20.800 1.00 95.62 170 TRP A O 1
ATOM 1370 N N . GLY A 1 171 ? 21.045 10.418 -22.550 1.00 95.38 171 GLY A N 1
ATOM 1371 C CA . GLY A 1 171 ? 21.061 9.358 -23.552 1.00 95.38 171 GLY A CA 1
ATOM 1372 C C . GLY A 1 171 ? 19.784 8.515 -23.614 1.00 95.38 171 GLY A C 1
ATOM 1373 O O . GLY A 1 171 ? 18.801 8.733 -22.903 1.00 95.38 171 GLY A O 1
ATOM 1374 N N . ASN A 1 172 ? 19.805 7.525 -24.513 1.00 95.81 172 ASN A N 1
ATOM 1375 C CA . ASN A 1 172 ? 18.636 6.697 -24.829 1.00 95.81 172 ASN A CA 1
ATOM 1376 C C . ASN A 1 172 ? 18.184 5.825 -23.654 1.00 95.81 172 ASN A C 1
ATOM 1378 O O . ASN A 1 172 ? 16.987 5.673 -23.462 1.00 95.81 172 ASN A O 1
ATOM 1382 N N . GLY A 1 173 ? 19.112 5.292 -22.851 1.00 95.94 173 GLY A N 1
ATOM 1383 C CA . GLY A 1 173 ? 18.764 4.392 -21.745 1.00 95.94 173 GLY A CA 1
ATOM 1384 C C . GLY A 1 173 ? 17.855 5.055 -20.708 1.00 95.94 173 GLY A C 1
ATOM 1385 O O . GLY A 1 173 ? 16.830 4.491 -20.330 1.00 95.94 173 GLY A O 1
ATOM 1386 N N . VAL A 1 174 ? 18.181 6.287 -20.302 1.00 96.88 174 VAL A N 1
ATOM 1387 C CA . VAL A 1 174 ? 17.352 7.060 -19.364 1.00 96.88 174 VAL A CA 1
ATOM 1388 C C . VAL A 1 174 ? 16.039 7.492 -20.012 1.00 96.88 174 VAL A C 1
ATOM 1390 O O . VAL A 1 174 ? 14.984 7.369 -19.392 1.00 96.88 174 VAL A O 1
ATOM 1393 N N . PHE A 1 175 ? 16.082 7.945 -21.268 1.00 97.19 175 PHE A N 1
ATOM 1394 C CA . PHE A 1 175 ? 14.876 8.287 -22.025 1.00 97.19 175 PHE A CA 1
ATOM 1395 C C . PHE A 1 175 ? 13.892 7.105 -22.099 1.00 97.19 175 PHE A C 1
ATOM 1397 O O . PHE A 1 175 ? 12.715 7.268 -21.777 1.00 97.19 175 PHE A O 1
ATOM 1404 N N . ASP A 1 176 ? 14.368 5.911 -22.460 1.00 97.31 176 ASP A N 1
ATOM 1405 C CA . ASP A 1 176 ? 13.540 4.711 -22.599 1.00 97.31 176 ASP A CA 1
ATOM 1406 C C . ASP A 1 176 ? 12.957 4.271 -21.249 1.00 97.31 176 ASP A C 1
ATOM 1408 O O . ASP A 1 176 ? 11.786 3.886 -21.184 1.00 97.31 176 ASP A O 1
ATOM 1412 N N . ALA A 1 177 ? 13.730 4.383 -20.161 1.00 97.50 177 ALA A N 1
ATOM 1413 C CA . ALA A 1 177 ? 13.260 4.088 -18.808 1.00 97.50 177 ALA A CA 1
ATOM 1414 C C . ALA A 1 177 ? 12.116 5.024 -18.379 1.00 97.50 177 ALA A C 1
ATOM 1416 O O . ALA A 1 177 ? 11.077 4.554 -17.909 1.00 97.50 177 ALA A O 1
ATOM 1417 N N . VAL A 1 178 ? 12.262 6.336 -18.603 1.00 97.69 178 VAL A N 1
ATOM 1418 C CA . VAL A 1 178 ? 11.228 7.335 -18.278 1.00 97.69 178 VAL A CA 1
ATOM 1419 C C . VAL A 1 178 ? 9.980 7.153 -19.142 1.00 97.69 178 VAL A C 1
ATOM 1421 O O . VAL A 1 178 ? 8.865 7.154 -18.624 1.00 97.69 178 VAL A O 1
ATOM 1424 N N . VAL A 1 179 ? 10.143 6.945 -20.451 1.00 97.19 179 VAL A N 1
ATOM 1425 C CA . VAL A 1 179 ? 9.019 6.719 -21.374 1.00 97.19 179 VAL A CA 1
ATOM 1426 C C . VAL A 1 179 ? 8.266 5.432 -21.038 1.00 97.19 179 VAL A C 1
ATOM 1428 O O . VAL A 1 179 ? 7.037 5.401 -21.121 1.00 97.19 179 VAL A O 1
ATOM 1431 N N . THR A 1 180 ? 8.981 4.371 -20.659 1.00 96.69 180 THR A N 1
ATOM 1432 C CA . THR A 1 180 ? 8.365 3.108 -20.232 1.00 96.69 180 THR A CA 1
ATOM 1433 C C . THR A 1 180 ? 7.540 3.319 -18.969 1.00 96.69 180 THR A C 1
ATOM 1435 O O . THR A 1 180 ? 6.360 2.974 -18.965 1.00 96.69 180 THR A O 1
ATOM 1438 N N . ALA A 1 181 ? 8.108 3.968 -17.948 1.00 97.31 181 ALA A N 1
ATOM 1439 C CA . ALA A 1 181 ? 7.385 4.299 -16.722 1.00 97.31 181 ALA A CA 1
ATOM 1440 C C . ALA A 1 181 ? 6.149 5.171 -17.004 1.00 97.31 181 ALA A C 1
ATOM 1442 O O . ALA A 1 181 ? 5.060 4.891 -16.513 1.00 97.31 181 ALA A O 1
ATOM 1443 N N . PHE A 1 182 ? 6.264 6.182 -17.866 1.00 96.81 182 PHE A N 1
ATOM 1444 C CA . PHE A 1 182 ? 5.124 7.012 -18.252 1.00 96.81 182 PHE A CA 1
ATOM 1445 C C . PHE A 1 182 ? 3.999 6.207 -18.927 1.00 96.81 182 PHE A C 1
ATOM 1447 O O . PHE A 1 182 ? 2.828 6.347 -18.571 1.00 96.81 182 PHE A O 1
ATOM 1454 N N . LYS A 1 183 ? 4.340 5.329 -19.879 1.00 95.38 183 LYS A N 1
ATOM 1455 C CA . LYS A 1 183 ? 3.357 4.469 -20.560 1.00 95.38 183 LYS A CA 1
ATOM 1456 C C . LYS A 1 183 ? 2.668 3.518 -19.588 1.00 95.38 183 LYS A C 1
ATOM 1458 O O . LYS A 1 183 ? 1.448 3.395 -19.624 1.00 95.38 183 LYS A O 1
ATOM 1463 N N . GLU A 1 184 ? 3.433 2.889 -18.701 1.00 96.19 184 GLU A N 1
ATOM 1464 C CA . GLU A 1 184 ? 2.883 2.025 -17.657 1.00 96.19 184 GLU A CA 1
ATOM 1465 C C . GLU A 1 184 ? 1.979 2.804 -16.694 1.00 96.19 184 GLU A C 1
ATOM 1467 O O . GLU A 1 184 ? 0.905 2.328 -16.339 1.00 96.19 184 GLU A O 1
ATOM 1472 N N . MET A 1 185 ? 2.355 4.027 -16.313 1.00 95.56 185 MET A N 1
ATOM 1473 C CA . MET A 1 185 ? 1.520 4.884 -15.472 1.00 95.56 185 MET A CA 1
ATOM 1474 C C . MET A 1 185 ? 0.165 5.175 -16.137 1.00 95.56 185 MET A C 1
ATOM 1476 O O . MET A 1 185 ? -0.874 5.066 -15.487 1.00 95.56 185 MET A O 1
ATOM 1480 N N . ASN A 1 186 ? 0.156 5.479 -17.439 1.00 93.19 186 ASN A N 1
ATOM 1481 C CA . ASN A 1 186 ? -1.079 5.710 -18.195 1.00 93.19 186 ASN A CA 1
ATOM 1482 C C . ASN A 1 186 ? -1.926 4.443 -18.378 1.00 93.19 186 ASN A C 1
ATOM 1484 O O . ASN A 1 186 ? -3.150 4.530 -18.393 1.00 93.19 186 ASN A O 1
ATOM 1488 N N . GLU A 1 187 ? -1.303 3.276 -18.538 1.00 93.31 187 GLU A N 1
ATOM 1489 C CA . GLU A 1 187 ? -2.031 2.016 -18.732 1.00 93.31 187 GLU A CA 1
ATOM 1490 C C . GLU A 1 187 ? -2.643 1.502 -17.419 1.00 93.31 187 GLU A C 1
ATOM 1492 O O . GLU A 1 187 ? -3.788 1.049 -17.410 1.00 93.31 187 GLU A O 1
ATOM 1497 N N . TYR A 1 188 ? -1.907 1.590 -16.306 1.00 94.50 188 TYR A N 1
ATOM 1498 C CA . TYR A 1 188 ? -2.283 0.929 -15.051 1.00 94.50 188 TYR A CA 1
ATOM 1499 C C . TYR A 1 188 ? -2.907 1.866 -14.015 1.00 94.50 188 TYR A C 1
ATOM 1501 O O . TYR A 1 188 ? -3.725 1.418 -13.212 1.00 94.50 188 TYR A O 1
ATOM 1509 N N . ASN A 1 189 ? -2.552 3.154 -14.006 1.00 94.44 189 ASN A N 1
ATOM 1510 C CA . ASN A 1 189 ? -3.104 4.118 -13.052 1.00 94.44 189 ASN A CA 1
ATOM 1511 C C . ASN A 1 189 ? -3.209 5.548 -13.624 1.00 94.44 189 ASN A C 1
ATOM 1513 O O . ASN A 1 189 ? -2.667 6.494 -13.036 1.00 94.44 189 ASN A O 1
ATOM 1517 N N . PRO A 1 190 ? -3.927 5.743 -14.749 1.00 91.56 190 PRO A N 1
ATOM 1518 C CA . PRO A 1 190 ? -3.969 7.028 -15.445 1.00 91.56 190 PRO A CA 1
AT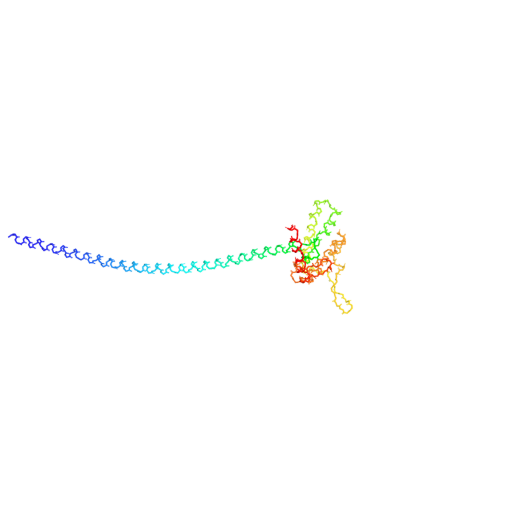OM 1519 C C . PRO A 1 190 ? -4.529 8.162 -14.582 1.00 91.56 190 PRO A C 1
ATOM 1521 O O . PRO A 1 190 ? -4.057 9.290 -14.678 1.00 91.56 190 PRO A O 1
ATOM 1524 N N . SER A 1 191 ? -5.517 7.878 -13.728 1.00 89.50 191 SER A N 1
ATOM 1525 C CA . SER A 1 191 ? -6.142 8.892 -12.871 1.00 89.50 191 SER A CA 1
ATOM 1526 C C . SER A 1 191 ? -5.397 9.114 -11.557 1.00 89.50 191 SER A C 1
ATOM 1528 O O . SER A 1 191 ? -5.355 10.240 -11.072 1.00 89.50 191 SER A O 1
ATOM 1530 N N . GLY A 1 192 ? -4.840 8.058 -10.953 1.00 91.88 192 GLY A N 1
ATOM 1531 C CA . GLY A 1 192 ? -4.187 8.159 -9.647 1.00 91.88 192 GLY A CA 1
ATOM 1532 C C . GLY A 1 192 ? -2.747 8.659 -9.720 1.00 91.88 192 GLY A C 1
ATOM 1533 O O . GLY A 1 192 ? -2.295 9.301 -8.778 1.00 91.88 192 GLY A O 1
ATOM 1534 N N . ARG A 1 193 ? -2.037 8.385 -10.823 1.00 91.75 193 ARG A N 1
ATOM 1535 C CA . ARG A 1 193 ? -0.651 8.825 -11.064 1.00 91.75 193 ARG A CA 1
ATOM 1536 C C . ARG A 1 193 ? 0.347 8.447 -9.961 1.00 91.75 193 ARG A C 1
ATOM 1538 O O . ARG A 1 193 ? 1.307 9.161 -9.693 1.00 91.75 193 ARG A O 1
ATOM 1545 N N . TYR A 1 194 ? 0.129 7.296 -9.334 1.00 92.94 194 TYR A N 1
ATOM 1546 C CA . TYR A 1 194 ? 1.075 6.676 -8.411 1.00 92.94 194 TYR A CA 1
ATOM 1547 C C . TYR A 1 194 ? 1.405 5.253 -8.857 1.00 92.94 194 TYR A C 1
ATOM 1549 O O . TYR A 1 194 ? 0.594 4.575 -9.492 1.00 92.94 194 TYR A O 1
ATOM 1557 N N . VAL A 1 195 ? 2.597 4.795 -8.482 1.00 94.75 195 VAL A N 1
ATOM 1558 C CA . VAL A 1 195 ? 3.096 3.455 -8.804 1.00 94.75 195 VAL A CA 1
ATOM 1559 C C . VAL A 1 195 ? 2.158 2.380 -8.258 1.00 94.75 195 VAL A C 1
ATOM 1561 O O . VAL A 1 195 ? 1.789 2.404 -7.082 1.00 94.75 195 VAL A O 1
ATOM 1564 N N . THR A 1 196 ? 1.814 1.403 -9.096 1.00 93.75 196 THR A N 1
ATOM 1565 C CA . THR A 1 196 ? 0.957 0.269 -8.717 1.00 93.75 196 THR A CA 1
ATOM 1566 C C . THR A 1 196 ? 1.706 -1.053 -8.817 1.00 93.75 196 THR A C 1
ATOM 1568 O O . THR A 1 196 ? 2.648 -1.200 -9.589 1.00 93.75 196 THR A O 1
ATOM 1571 N N . ASN A 1 197 ? 1.313 -2.027 -7.999 1.00 92.50 197 ASN A N 1
ATOM 1572 C CA . ASN A 1 197 ? 1.933 -3.347 -7.990 1.00 92.50 197 ASN A CA 1
ATOM 1573 C C . ASN A 1 197 ? 1.143 -4.305 -8.879 1.00 92.50 197 ASN A C 1
ATOM 1575 O O . ASN A 1 197 ? -0.059 -4.474 -8.686 1.00 92.50 197 ASN A O 1
ATOM 1579 N N . GLU A 1 198 ? 1.834 -4.997 -9.780 1.00 93.12 198 GLU A N 1
ATOM 1580 C CA . GLU A 1 198 ? 1.235 -5.989 -10.668 1.00 93.12 198 GLU A CA 1
ATOM 1581 C C . GLU A 1 198 ? 1.982 -7.318 -10.631 1.00 93.12 198 GLU A C 1
ATOM 1583 O O . GLU A 1 198 ? 3.212 -7.374 -10.610 1.00 93.12 198 GLU A O 1
ATOM 1588 N N . LEU A 1 199 ? 1.226 -8.418 -10.646 1.00 93.00 199 LEU A N 1
ATOM 1589 C CA . LEU A 1 199 ? 1.813 -9.746 -10.805 1.00 93.00 199 LEU A CA 1
ATOM 1590 C C . LEU A 1 199 ? 2.315 -9.877 -12.239 1.00 93.00 199 LEU A C 1
ATOM 1592 O O . LEU A 1 199 ? 1.536 -9.817 -13.190 1.00 93.00 199 LEU A O 1
ATOM 1596 N N . TRP A 1 200 ? 3.615 -10.085 -12.398 1.00 94.38 200 TRP A N 1
ATOM 1597 C CA . TRP A 1 200 ? 4.280 -10.012 -13.689 1.00 94.38 200 TRP A CA 1
ATOM 1598 C C . TRP A 1 200 ? 5.048 -11.286 -13.998 1.00 94.38 200 TRP A C 1
ATOM 1600 O O . TRP A 1 200 ? 5.745 -11.837 -13.145 1.00 94.38 200 TRP A O 1
ATOM 1610 N N . ASN A 1 201 ? 4.924 -11.747 -15.239 1.00 94.12 201 ASN A N 1
ATOM 1611 C CA . ASN A 1 201 ? 5.773 -12.774 -15.811 1.00 94.12 201 ASN A CA 1
ATOM 1612 C C . ASN A 1 201 ? 6.905 -12.061 -16.564 1.00 94.12 201 ASN A C 1
ATOM 1614 O O . ASN A 1 201 ? 6.725 -11.578 -17.681 1.00 94.12 201 ASN A O 1
ATOM 1618 N N . PHE A 1 202 ? 8.076 -11.998 -15.934 1.00 90.75 202 PHE A N 1
ATOM 1619 C CA . PHE A 1 202 ? 9.271 -11.347 -16.469 1.00 90.75 202 PHE A CA 1
ATOM 1620 C C . PHE A 1 202 ? 9.885 -12.104 -17.649 1.00 90.75 202 PHE A C 1
ATOM 1622 O O . PHE A 1 202 ? 10.618 -11.508 -18.431 1.00 90.75 202 PHE A O 1
ATOM 1629 N N . ARG A 1 203 ? 9.577 -13.399 -17.809 1.00 90.69 203 ARG A N 1
ATOM 1630 C CA . ARG A 1 203 ? 10.028 -14.181 -18.967 1.00 90.69 203 ARG A CA 1
ATOM 1631 C C . ARG A 1 203 ? 9.260 -13.803 -20.231 1.00 90.69 203 ARG A C 1
ATOM 1633 O O . ARG A 1 203 ? 9.870 -13.639 -21.280 1.00 90.69 203 ARG A O 1
ATOM 1640 N N . ASP A 1 204 ? 7.941 -13.686 -20.119 1.00 92.62 204 ASP A N 1
ATOM 1641 C CA . ASP A 1 204 ? 7.055 -13.407 -21.258 1.00 92.62 204 ASP A CA 1
ATOM 1642 C C . ASP A 1 204 ? 6.753 -11.904 -21.414 1.00 92.62 204 ASP A C 1
ATOM 1644 O O . ASP A 1 204 ? 6.017 -11.514 -22.315 1.00 92.62 204 ASP A O 1
ATOM 1648 N N . ASN A 1 205 ? 7.287 -11.074 -20.512 1.00 91.00 205 ASN A N 1
ATOM 1649 C CA . ASN A 1 205 ? 7.052 -9.635 -20.403 1.00 91.00 205 ASN A CA 1
ATOM 1650 C C . ASN A 1 205 ? 5.565 -9.240 -20.465 1.00 91.00 205 ASN A C 1
ATOM 1652 O O . ASN A 1 205 ? 5.160 -8.380 -21.246 1.00 91.00 205 ASN A O 1
ATOM 1656 N N . ARG A 1 206 ? 4.745 -9.890 -19.634 1.00 94.75 206 ARG A N 1
ATOM 1657 C CA . ARG A 1 206 ? 3.306 -9.610 -19.516 1.00 94.75 206 ARG A CA 1
ATOM 1658 C C . ARG A 1 206 ? 2.801 -9.853 -18.103 1.00 94.75 206 ARG A C 1
ATOM 1660 O O . ARG A 1 206 ? 3.454 -10.529 -17.304 1.00 94.75 206 ARG A O 1
ATOM 1667 N N . LYS A 1 207 ? 1.572 -9.412 -17.834 1.00 94.94 207 LYS A N 1
ATOM 1668 C CA . LYS A 1 207 ? 0.849 -9.763 -16.609 1.00 94.94 207 LYS A CA 1
ATOM 1669 C C . LYS A 1 207 ? 0.807 -11.285 -16.428 1.00 94.94 207 LYS A C 1
ATOM 1671 O O . LYS A 1 207 ? 0.473 -12.040 -17.352 1.00 94.94 207 LYS A O 1
ATOM 1676 N N . ALA A 1 208 ? 1.181 -11.734 -15.234 1.00 94.88 208 ALA A N 1
ATOM 1677 C CA . ALA A 1 208 ? 1.093 -13.131 -14.847 1.00 94.88 208 ALA A CA 1
ATOM 1678 C C . ALA A 1 208 ? -0.357 -13.487 -14.514 1.00 94.88 208 ALA A C 1
ATOM 1680 O O . ALA A 1 208 ? -1.089 -12.729 -13.878 1.00 94.88 208 ALA A O 1
ATOM 1681 N N . THR A 1 209 ? -0.772 -14.683 -14.912 1.00 94.88 209 THR A N 1
ATOM 1682 C CA . THR A 1 209 ? -2.069 -15.232 -14.518 1.00 94.88 209 THR A CA 1
ATOM 1683 C C . THR A 1 209 ? -2.007 -15.798 -13.099 1.00 94.88 209 THR A C 1
ATOM 1685 O O . THR A 1 209 ? -0.964 -16.271 -12.639 1.00 94.88 209 THR A O 1
ATOM 1688 N N . LEU A 1 210 ? -3.155 -15.857 -12.415 1.00 93.25 210 LEU A N 1
ATOM 1689 C CA . LEU A 1 210 ? -3.252 -16.504 -11.099 1.00 93.25 210 LEU A CA 1
ATOM 1690 C C . LEU A 1 210 ? -2.766 -17.959 -11.135 1.00 93.25 210 LEU A C 1
ATOM 1692 O O . LEU A 1 210 ? -2.084 -18.413 -10.220 1.00 93.25 210 LEU A O 1
ATOM 1696 N N . LYS A 1 211 ? -3.064 -18.685 -12.220 1.00 94.94 211 LYS A N 1
ATOM 1697 C CA . LYS A 1 211 ? -2.607 -20.067 -12.412 1.00 94.94 211 LYS A CA 1
ATOM 1698 C C . LYS A 1 211 ? -1.082 -20.160 -12.440 1.00 94.94 211 LYS A C 1
ATOM 1700 O O . LYS A 1 211 ? -0.528 -21.067 -11.819 1.00 94.94 211 LYS A O 1
ATOM 1705 N N . GLU A 1 212 ? -0.410 -19.252 -13.145 1.00 93.56 212 GLU A N 1
ATOM 1706 C CA . GLU A 1 212 ? 1.055 -19.198 -13.204 1.00 93.56 212 GLU A CA 1
ATOM 1707 C C . GLU A 1 212 ? 1.656 -18.907 -11.825 1.00 93.56 212 GLU A C 1
ATOM 1709 O O . GLU A 1 212 ? 2.556 -19.628 -11.388 1.00 93.56 212 GLU A O 1
ATOM 1714 N N . VAL A 1 213 ? 1.101 -17.927 -11.107 1.00 91.88 213 VAL A N 1
ATOM 1715 C CA . VAL A 1 213 ? 1.566 -17.521 -9.771 1.00 91.88 213 VAL A CA 1
ATOM 1716 C C . VAL A 1 213 ? 1.389 -18.655 -8.757 1.00 91.88 213 VAL A C 1
ATOM 1718 O O . VAL A 1 213 ? 2.351 -19.046 -8.096 1.00 91.88 213 VAL A O 1
ATOM 1721 N N . ILE A 1 214 ? 0.199 -19.263 -8.685 1.00 91.44 214 ILE A N 1
ATOM 1722 C CA . ILE A 1 214 ? -0.074 -20.406 -7.795 1.00 91.44 214 ILE A CA 1
ATOM 1723 C C . ILE A 1 214 ? 0.846 -21.581 -8.137 1.00 91.44 214 ILE A C 1
ATOM 1725 O O . ILE A 1 214 ? 1.450 -22.184 -7.246 1.00 91.44 214 ILE A O 1
ATOM 1729 N N . SER A 1 215 ? 0.996 -21.897 -9.428 1.00 91.81 215 SER A N 1
ATOM 1730 C CA . SER A 1 215 ? 1.872 -22.987 -9.874 1.00 91.81 215 SER A CA 1
ATOM 1731 C C . SER A 1 215 ? 3.325 -22.751 -9.468 1.00 91.81 215 SER A C 1
ATOM 1733 O O . SER A 1 215 ? 4.018 -23.699 -9.093 1.00 91.81 215 SER A O 1
ATOM 1735 N N . TYR A 1 216 ? 3.793 -21.505 -9.536 1.00 90.38 216 TYR A N 1
ATOM 1736 C CA . TYR A 1 216 ? 5.133 -21.128 -9.106 1.00 90.38 216 TYR A CA 1
ATOM 1737 C C . TYR A 1 216 ? 5.313 -21.292 -7.595 1.00 90.38 216 TYR A C 1
ATOM 1739 O O . TYR A 1 216 ? 6.222 -22.005 -7.169 1.00 90.38 216 TYR A O 1
ATOM 1747 N N . ILE A 1 217 ? 4.398 -20.740 -6.791 1.00 88.56 217 ILE A N 1
ATOM 1748 C CA . ILE A 1 217 ? 4.428 -20.843 -5.323 1.00 88.56 217 ILE A CA 1
ATOM 1749 C C . ILE A 1 217 ? 4.474 -22.313 -4.883 1.00 88.56 217 ILE A C 1
ATOM 1751 O O . ILE A 1 217 ? 5.348 -22.700 -4.103 1.00 88.56 217 ILE A O 1
ATOM 1755 N N . LEU A 1 218 ? 3.596 -23.161 -5.434 1.00 89.81 218 LEU A N 1
ATOM 1756 C CA . LEU A 1 218 ? 3.545 -24.589 -5.102 1.00 89.81 218 LEU A CA 1
ATOM 1757 C C . LEU A 1 218 ? 4.864 -25.310 -5.418 1.00 89.81 218 LEU A C 1
ATOM 1759 O O . LEU A 1 218 ? 5.354 -26.089 -4.594 1.00 89.81 218 LEU A O 1
ATOM 1763 N N . LYS A 1 219 ? 5.468 -25.038 -6.582 1.00 88.62 219 LYS A N 1
ATOM 1764 C CA . LYS A 1 219 ? 6.768 -25.615 -6.969 1.00 88.62 219 LYS A CA 1
ATOM 1765 C C . LYS A 1 219 ? 7.885 -25.173 -6.024 1.00 88.62 219 LYS A C 1
ATOM 1767 O O . LYS A 1 219 ? 8.663 -26.013 -5.563 1.00 88.62 219 LYS A O 1
ATOM 1772 N N . THR A 1 220 ? 7.940 -23.887 -5.684 1.00 84.75 220 THR A N 1
ATOM 1773 C CA . THR A 1 220 ? 8.941 -23.342 -4.758 1.00 84.75 220 THR A CA 1
ATOM 1774 C C . THR A 1 220 ? 8.819 -23.996 -3.381 1.00 84.75 220 THR A C 1
ATOM 1776 O O . THR A 1 220 ? 9.813 -24.508 -2.856 1.00 84.75 220 THR A O 1
ATOM 1779 N N . MET A 1 221 ? 7.601 -24.118 -2.842 1.00 86.00 221 MET A N 1
ATOM 1780 C CA . MET A 1 221 ? 7.345 -24.801 -1.565 1.00 86.00 221 MET A CA 1
ATOM 1781 C C . MET A 1 221 ? 7.774 -26.276 -1.577 1.00 86.00 221 MET A C 1
ATOM 1783 O O . MET A 1 221 ? 8.363 -26.758 -0.607 1.00 86.00 221 MET A O 1
ATOM 1787 N N . GLN A 1 222 ? 7.507 -27.008 -2.665 1.00 87.19 222 GLN A N 1
ATOM 1788 C CA . GLN A 1 222 ? 7.939 -28.405 -2.803 1.00 87.19 222 GLN A CA 1
ATOM 1789 C C . GLN A 1 222 ? 9.467 -28.535 -2.804 1.00 87.19 222 GLN A C 1
ATOM 1791 O O . GLN A 1 222 ? 10.005 -29.441 -2.165 1.00 87.19 222 GLN A O 1
ATOM 1796 N N . SER A 1 223 ? 10.171 -27.619 -3.476 1.00 83.25 223 SER A N 1
ATOM 1797 C CA . SER A 1 223 ? 11.638 -27.619 -3.504 1.00 83.25 223 SER A CA 1
ATOM 1798 C C . SER A 1 223 ? 12.245 -27.389 -2.113 1.00 83.25 223 SER A C 1
ATOM 1800 O O . SER A 1 223 ? 13.165 -28.104 -1.716 1.00 83.25 223 SER A O 1
ATOM 1802 N N . LEU A 1 224 ? 11.677 -26.462 -1.332 1.00 80.38 224 LEU A N 1
ATOM 1803 C CA . LEU A 1 224 ? 12.134 -26.146 0.024 1.00 80.38 224 LEU A CA 1
ATOM 1804 C C . LEU A 1 224 ? 11.918 -27.320 0.985 1.00 80.38 224 LEU A C 1
ATOM 1806 O O . LEU A 1 224 ? 12.766 -27.586 1.834 1.00 80.38 224 LEU A O 1
ATOM 1810 N N . LYS A 1 225 ? 10.811 -28.060 0.831 1.00 77.69 225 LYS A N 1
ATOM 1811 C CA . LYS A 1 225 ? 10.545 -29.276 1.620 1.00 77.69 225 LYS A CA 1
ATOM 1812 C C . LYS A 1 225 ? 11.549 -30.393 1.333 1.00 77.69 225 LYS A C 1
ATOM 1814 O O . LYS A 1 225 ? 11.900 -31.125 2.250 1.00 77.69 225 LYS A O 1
ATOM 1819 N N . ARG A 1 226 ? 12.011 -30.526 0.085 1.00 74.44 226 ARG A N 1
ATOM 1820 C CA . ARG A 1 226 ? 12.998 -31.549 -0.301 1.00 74.44 226 ARG A CA 1
ATOM 1821 C C . ARG A 1 226 ? 14.398 -31.252 0.234 1.00 74.44 226 ARG A C 1
ATOM 1823 O O . ARG A 1 226 ? 15.072 -32.188 0.617 1.00 74.44 226 ARG A O 1
ATOM 1830 N N . LYS A 1 227 ? 14.806 -29.980 0.306 1.00 71.88 227 LYS A N 1
ATOM 1831 C CA . LYS A 1 227 ? 16.127 -29.568 0.831 1.00 71.88 227 LYS A CA 1
ATOM 1832 C C . LYS A 1 227 ? 16.276 -29.687 2.354 1.00 71.88 227 LYS A C 1
ATOM 1834 O O . LYS A 1 227 ? 17.382 -29.568 2.860 1.00 71.88 227 LYS A O 1
ATOM 1839 N N . ARG A 1 228 ? 15.165 -29.838 3.083 1.00 64.25 228 ARG A N 1
ATOM 1840 C CA . ARG A 1 228 ? 15.140 -30.004 4.547 1.00 64.25 228 ARG A CA 1
ATOM 1841 C C . ARG A 1 228 ? 15.170 -31.471 4.996 1.00 64.25 228 ARG A C 1
ATOM 1843 O O . ARG A 1 228 ? 15.186 -31.714 6.197 1.00 64.25 228 ARG A O 1
ATOM 1850 N N . ARG A 1 229 ? 15.105 -32.414 4.055 1.00 52.25 229 ARG A N 1
ATOM 1851 C CA . ARG A 1 229 ? 15.304 -33.849 4.286 1.00 52.25 229 ARG A CA 1
ATOM 1852 C C . ARG A 1 229 ? 16.724 -34.213 3.894 1.00 52.25 229 ARG A C 1
ATOM 1854 O O . ARG A 1 229 ? 17.269 -35.109 4.562 1.00 52.25 229 ARG A O 1
#